Protein AF-A0A8I1X3A2-F1 (afdb_monomer)

Structure (mmCIF, N/CA/C/O backbone):
data_AF-A0A8I1X3A2-F1
#
_entry.id   AF-A0A8I1X3A2-F1
#
loop_
_atom_site.group_PDB
_atom_site.id
_atom_site.type_symbol
_atom_site.label_atom_id
_atom_site.label_alt_id
_atom_site.label_comp_id
_atom_site.label_asym_id
_atom_site.label_entity_id
_atom_site.label_seq_id
_atom_site.pdbx_PDB_ins_code
_atom_site.Cartn_x
_atom_site.Cartn_y
_atom_site.Cartn_z
_atom_site.occupancy
_atom_site.B_iso_or_equiv
_atom_site.auth_seq_id
_atom_site.auth_comp_id
_atom_site.auth_asym_id
_atom_site.auth_atom_id
_atom_site.pdbx_PDB_model_num
ATOM 1 N N . PHE A 1 1 ? -10.294 -11.684 21.293 1.00 94.25 1 PHE A N 1
ATOM 2 C CA . PHE A 1 1 ? -10.781 -12.360 22.509 1.00 94.25 1 PHE A CA 1
ATOM 3 C C . PHE A 1 1 ? -12.122 -12.968 22.161 1.00 94.25 1 PHE A C 1
ATOM 5 O O . PHE A 1 1 ? -12.925 -12.259 21.570 1.00 94.25 1 PHE A O 1
ATOM 12 N N . ILE A 1 2 ? -12.322 -14.257 22.425 1.00 97.88 2 ILE A N 1
ATOM 13 C CA . ILE A 1 2 ? -13.631 -14.894 22.243 1.00 97.88 2 ILE A CA 1
ATOM 14 C C . ILE A 1 2 ? -14.355 -14.760 23.580 1.00 97.88 2 ILE A C 1
ATOM 16 O O . ILE A 1 2 ? -13.794 -15.151 24.604 1.00 97.88 2 ILE A O 1
ATOM 20 N N . ALA A 1 3 ? -15.531 -14.143 23.581 1.00 97.69 3 ALA A N 1
ATOM 21 C CA . ALA A 1 3 ? -16.311 -13.911 24.785 1.00 97.69 3 ALA A CA 1
ATOM 22 C C . ALA A 1 3 ? -16.745 -15.260 25.390 1.00 97.69 3 ALA A C 1
ATOM 24 O O . ALA A 1 3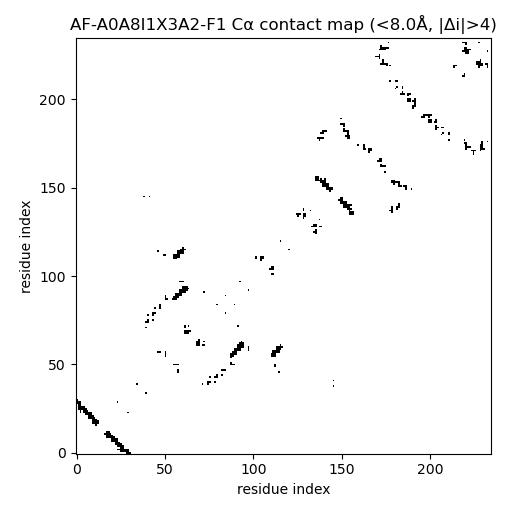 ? -17.374 -16.058 24.698 1.00 97.69 3 ALA A O 1
ATOM 25 N N . PRO A 1 4 ? -16.404 -15.555 26.656 1.00 97.19 4 PRO A N 1
ATOM 26 C CA . PRO A 1 4 ? -16.680 -16.861 27.256 1.00 97.19 4 PRO A CA 1
ATOM 27 C C . PRO A 1 4 ? -18.118 -17.004 27.773 1.00 97.19 4 PRO A C 1
ATOM 29 O O . PRO A 1 4 ? -18.501 -18.092 28.178 1.00 97.19 4 PRO A O 1
ATOM 32 N N . ALA A 1 5 ? -18.871 -15.905 27.841 1.00 98.00 5 ALA A N 1
ATOM 33 C CA . ALA A 1 5 ? -20.250 -15.838 28.307 1.00 98.00 5 ALA A CA 1
ATOM 34 C C . ALA A 1 5 ? -20.858 -14.484 27.907 1.00 98.00 5 ALA A C 1
ATOM 36 O O . ALA A 1 5 ? -20.124 -13.545 27.579 1.00 98.00 5 ALA A O 1
ATOM 37 N N . ASN A 1 6 ? -22.181 -14.365 28.023 1.00 98.38 6 ASN A N 1
ATOM 38 C CA . ASN A 1 6 ? -22.890 -13.100 27.829 1.00 98.38 6 ASN A CA 1
ATOM 39 C C . ASN A 1 6 ? -22.442 -12.055 28.866 1.00 98.38 6 ASN A C 1
ATOM 41 O O . ASN A 1 6 ? -22.314 -12.355 30.057 1.00 98.38 6 ASN A O 1
ATOM 45 N N . GLY A 1 7 ? -22.240 -10.810 28.438 1.00 97.81 7 GLY A N 1
ATOM 46 C CA . GLY A 1 7 ? -21.817 -9.727 29.324 1.00 97.81 7 GLY A CA 1
ATOM 47 C C . GLY A 1 7 ? -21.438 -8.448 28.585 1.00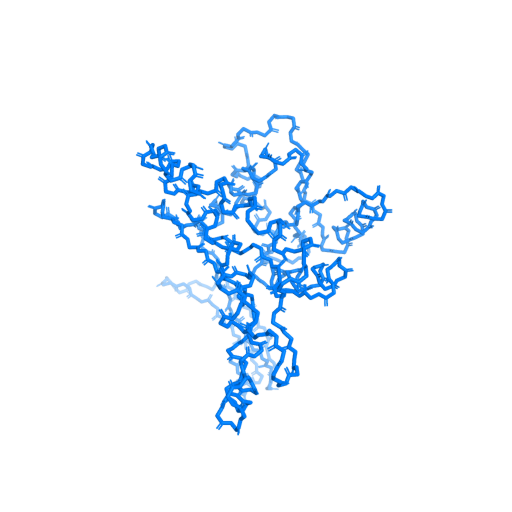 97.81 7 GLY A C 1
ATOM 48 O O . GLY A 1 7 ? -21.989 -8.127 27.531 1.00 97.81 7 GLY A O 1
ATOM 49 N N . SER A 1 8 ? -20.494 -7.690 29.148 1.00 97.62 8 SER A N 1
ATOM 50 C CA . SER A 1 8 ? -19.896 -6.536 28.476 1.00 97.62 8 SER A CA 1
ATOM 51 C C . SER A 1 8 ? -18.377 -6.525 28.602 1.00 97.62 8 SER A C 1
ATOM 53 O O . SER A 1 8 ? -17.799 -6.938 29.610 1.00 97.62 8 SER A O 1
ATOM 55 N N . ILE A 1 9 ? -17.719 -6.043 27.550 1.00 97.88 9 ILE A N 1
ATOM 56 C CA . ILE A 1 9 ? -16.281 -5.790 27.521 1.00 97.88 9 ILE A CA 1
ATOM 57 C C . ILE A 1 9 ? -16.076 -4.279 27.546 1.00 97.88 9 ILE A C 1
ATOM 59 O O . ILE A 1 9 ? -16.637 -3.551 26.726 1.00 97.88 9 ILE A O 1
ATOM 63 N N . ARG A 1 10 ? -15.264 -3.812 28.499 1.00 97.62 10 ARG A N 1
ATOM 64 C CA . ARG A 1 10 ? -14.984 -2.391 28.733 1.00 97.62 10 ARG A CA 1
ATOM 65 C C . ARG A 1 10 ? -13.508 -2.078 28.544 1.00 97.62 10 AR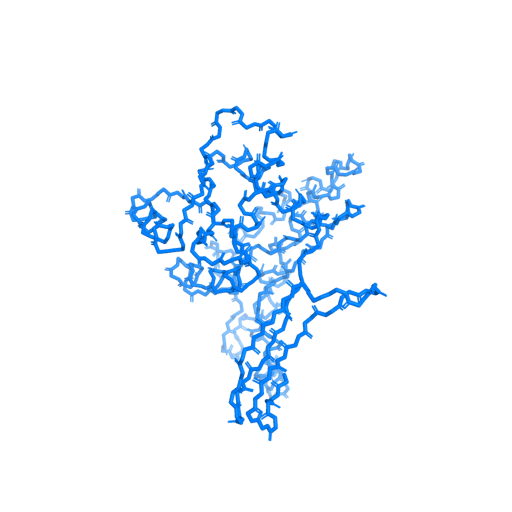G A C 1
ATOM 67 O O . ARG A 1 10 ? -12.645 -2.830 28.991 1.00 97.62 10 ARG A O 1
ATOM 74 N N . MET A 1 11 ? -13.233 -0.933 27.933 1.00 96.81 11 MET A N 1
ATOM 75 C CA . MET A 1 11 ? -11.905 -0.333 27.848 1.00 96.81 11 MET A CA 1
ATOM 76 C C . MET A 1 11 ? -11.839 0.802 28.865 1.00 96.81 11 MET A C 1
ATOM 78 O O . MET A 1 11 ? -12.499 1.826 28.697 1.00 96.81 11 MET A O 1
ATOM 82 N N . VAL A 1 12 ? -11.071 0.595 29.932 1.00 97.88 12 VAL A N 1
ATOM 83 C CA . VAL A 1 12 ? -10.990 1.498 31.086 1.00 97.88 12 VAL A CA 1
ATOM 84 C C . VAL A 1 12 ? -9.606 2.143 31.122 1.00 97.88 12 VAL A C 1
ATOM 86 O O . VAL A 1 12 ? -8.603 1.462 30.902 1.00 97.88 12 VAL A O 1
ATOM 89 N N . ASN A 1 13 ? -9.537 3.454 31.352 1.00 96.69 13 ASN A N 1
ATOM 90 C CA . ASN A 1 13 ? -8.261 4.160 31.481 1.00 96.69 13 ASN A CA 1
ATOM 91 C C . ASN A 1 13 ? -7.637 3.959 32.878 1.00 96.69 13 ASN A C 1
ATOM 93 O O . ASN A 1 13 ? -8.204 3.316 33.761 1.00 96.69 13 ASN A O 1
ATOM 97 N N . SER A 1 14 ? -6.453 4.533 33.104 1.00 97.19 14 SER A N 1
ATOM 98 C CA . SER A 1 14 ? -5.732 4.394 34.375 1.00 97.19 14 SER A CA 1
ATOM 99 C C . SER A 1 14 ? -6.416 5.061 35.574 1.00 97.19 14 SER A C 1
ATOM 101 O O . SER A 1 14 ? -6.035 4.774 36.704 1.00 97.19 14 SER A O 1
ATOM 103 N N . THR A 1 15 ? -7.392 5.952 35.358 1.00 97.12 15 THR A N 1
ATOM 104 C CA . THR A 1 15 ? -8.171 6.589 36.435 1.00 97.12 15 THR A CA 1
ATOM 105 C C . THR A 1 15 ? -9.446 5.812 36.776 1.00 97.12 15 THR A C 1
ATOM 107 O O . THR A 1 15 ? -10.151 6.190 37.708 1.00 97.12 15 THR A O 1
ATOM 110 N N . GLY A 1 16 ? -9.734 4.714 36.067 1.00 96.56 16 GLY A N 1
ATOM 111 C CA . GLY A 1 16 ? -10.931 3.895 36.272 1.00 96.56 16 GLY A CA 1
ATOM 112 C C . GLY A 1 16 ? -12.146 4.331 35.445 1.00 96.56 16 GLY A C 1
ATOM 113 O O . GLY A 1 16 ? -13.214 3.733 35.569 1.00 96.56 16 GLY A O 1
ATOM 114 N N . GLU A 1 17 ? -12.007 5.335 34.581 1.00 97.88 17 GLU A N 1
ATOM 115 C CA . GLU A 1 17 ? -13.071 5.791 33.686 1.00 97.88 17 GLU A CA 1
ATOM 116 C C . GLU A 1 17 ? -13.214 4.846 32.485 1.00 97.88 17 GLU A C 1
ATOM 118 O O . GLU A 1 17 ? -12.234 4.462 31.839 1.00 97.88 17 GLU A O 1
ATOM 123 N N . THR A 1 18 ? -14.454 4.469 32.171 1.00 97.81 18 THR A N 1
ATOM 124 C CA . THR A 1 18 ? -14.764 3.641 30.998 1.00 97.81 18 THR A CA 1
ATOM 125 C C . THR A 1 18 ? -14.799 4.515 29.748 1.00 97.81 18 THR A C 1
ATOM 127 O O . THR A 1 18 ? -15.665 5.372 29.618 1.00 97.81 18 THR A O 1
ATOM 130 N N . LEU A 1 19 ? -13.875 4.272 28.817 1.00 96.88 19 LEU A N 1
ATOM 131 C CA . LEU A 1 19 ? -13.773 4.998 27.549 1.00 96.88 19 LEU A CA 1
ATOM 132 C C . LEU A 1 19 ? -14.658 4.390 26.456 1.00 96.88 19 LEU A C 1
ATOM 134 O O . LEU A 1 19 ? -15.191 5.105 25.614 1.00 96.88 19 LEU A O 1
ATOM 138 N N . MET A 1 20 ? -14.773 3.060 26.437 1.00 97.19 20 MET A N 1
ATOM 139 C CA . MET A 1 20 ? -15.608 2.314 25.492 1.00 97.19 20 MET A CA 1
ATOM 140 C C . MET A 1 20 ? -16.197 1.090 26.191 1.00 97.19 20 MET A C 1
ATOM 142 O O . MET A 1 20 ? -15.523 0.459 27.008 1.00 97.19 20 MET A O 1
ATOM 146 N N . GLU A 1 21 ? -17.423 0.723 25.833 1.00 97.56 21 GLU A N 1
ATOM 147 C CA . GLU A 1 21 ? -18.111 -0.469 26.326 1.00 97.56 21 GLU A CA 1
ATOM 148 C C . GLU A 1 21 ? -18.896 -1.127 25.192 1.00 97.56 21 GLU A C 1
ATOM 150 O O . GLU A 1 21 ? -19.552 -0.444 24.409 1.00 97.56 21 GLU A O 1
ATOM 155 N N . GLN A 1 22 ? -18.837 -2.454 25.117 1.00 97.75 22 GLN A N 1
ATOM 156 C CA . GLN A 1 22 ? -19.557 -3.252 24.132 1.00 97.75 22 GLN A CA 1
ATOM 157 C C . GLN A 1 22 ? -20.233 -4.431 24.831 1.00 97.75 22 GLN A C 1
ATOM 159 O O . GLN A 1 22 ? -19.570 -5.192 25.536 1.00 97.75 22 GLN A O 1
ATOM 164 N N . LYS A 1 23 ? -21.542 -4.602 24.617 1.00 98.25 23 LYS A N 1
ATOM 165 C CA . LYS A 1 23 ? -22.247 -5.834 25.000 1.00 98.25 23 LYS A CA 1
ATOM 166 C C . LYS A 1 23 ? -21.838 -6.964 24.061 1.00 98.25 23 LYS A C 1
ATOM 168 O O . LYS A 1 23 ? -21.704 -6.718 22.860 1.00 98.25 23 LYS A O 1
ATOM 173 N N . VAL A 1 24 ? -21.635 -8.151 24.618 1.00 98.25 24 VAL A N 1
ATOM 174 C CA . VAL A 1 24 ? -21.211 -9.355 23.896 1.00 98.25 24 VAL A CA 1
ATOM 175 C C . VAL A 1 24 ? -21.989 -10.566 24.393 1.00 98.25 24 VAL A C 1
ATOM 177 O O . VAL A 1 24 ? -22.309 -10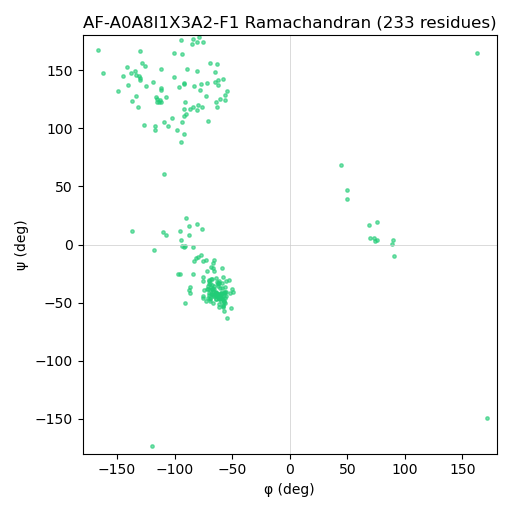.642 25.583 1.00 98.25 24 VAL A O 1
ATOM 180 N N . ASP A 1 25 ? -22.237 -11.506 23.495 1.00 98.56 25 ASP A N 1
ATOM 181 C CA . ASP A 1 25 ? -22.782 -12.826 23.800 1.00 98.56 25 ASP A CA 1
ATOM 182 C C . ASP A 1 25 ? -21.663 -13.885 23.830 1.00 98.56 25 ASP A C 1
ATOM 184 O O . ASP A 1 25 ? -20.537 -13.652 23.380 1.00 98.56 25 ASP A O 1
ATOM 188 N N . GLU A 1 26 ? -21.945 -15.060 24.396 1.00 98.38 26 GLU A N 1
ATOM 189 C CA . GLU A 1 26 ? -21.016 -16.193 24.381 1.00 98.38 26 GLU A CA 1
ATOM 190 C C . GLU A 1 26 ? -20.610 -16.559 22.944 1.00 98.38 26 GLU A C 1
ATOM 192 O O . GLU A 1 26 ? -21.447 -16.767 22.069 1.00 98.38 26 GLU A O 1
ATOM 197 N N . GLY A 1 27 ? -19.303 -16.662 22.704 1.00 98.25 27 GLY A N 1
ATOM 198 C CA . GLY A 1 27 ? -18.735 -16.973 21.393 1.00 98.25 27 GLY A CA 1
ATOM 199 C C . GLY A 1 27 ? -18.421 -15.755 20.520 1.00 98.25 27 GLY A C 1
ATOM 200 O O . GLY A 1 27 ? -17.711 -15.911 19.524 1.00 98.25 27 GLY A O 1
ATOM 201 N N . ASP A 1 28 ? -18.851 -14.545 20.897 1.00 98.50 28 ASP A N 1
ATOM 202 C CA . ASP A 1 28 ? -18.542 -13.330 20.136 1.00 98.50 28 ASP A CA 1
ATOM 203 C C . ASP A 1 28 ? -17.037 -13.053 20.069 1.00 98.50 28 ASP A C 1
ATOM 205 O O . ASP A 1 28 ? -16.292 -13.196 21.044 1.00 98.50 28 ASP A O 1
ATOM 209 N N . ILE A 1 29 ? -16.572 -12.575 18.912 1.00 98.38 29 ILE A N 1
ATOM 210 C CA . ILE A 1 29 ? -15.175 -12.177 18.720 1.00 98.38 29 ILE A CA 1
ATOM 211 C C . ILE A 1 29 ? -15.032 -10.680 18.984 1.00 98.38 29 ILE A C 1
ATOM 213 O O . ILE A 1 29 ? -15.338 -9.839 18.139 1.00 98.38 29 ILE A O 1
ATOM 217 N N . PHE A 1 30 ? -14.453 -10.342 20.131 1.00 97.81 30 PHE A N 1
ATOM 218 C CA . PHE A 1 30 ? -14.077 -8.974 20.460 1.00 97.81 30 PHE A CA 1
ATOM 219 C C . PHE A 1 30 ? -12.636 -8.659 20.041 1.00 97.81 30 PHE A C 1
ATOM 221 O O . PHE A 1 30 ? -11.705 -9.452 20.261 1.00 97.81 30 PHE A O 1
ATOM 228 N N . ARG A 1 31 ? -12.432 -7.458 19.490 1.00 97.75 31 ARG A N 1
ATOM 229 C CA . ARG A 1 31 ? -11.121 -6.916 19.109 1.00 97.75 31 ARG A CA 1
ATOM 230 C C . ARG A 1 31 ? -11.029 -5.422 19.407 1.00 97.75 31 ARG A C 1
ATOM 232 O O . ARG A 1 31 ? -12.026 -4.713 19.341 1.00 97.75 31 ARG A O 1
ATOM 239 N N . ALA A 1 32 ? -9.810 -4.950 19.646 1.00 96.88 32 ALA A N 1
ATOM 240 C CA . ALA A 1 32 ? -9.485 -3.534 19.770 1.00 96.88 32 ALA A CA 1
ATOM 241 C C . ALA A 1 32 ? -8.281 -3.203 18.879 1.00 96.88 32 ALA A C 1
ATOM 243 O O . ALA A 1 32 ? -7.355 -4.007 18.759 1.00 96.88 32 ALA A O 1
ATOM 244 N N . CYS A 1 33 ? -8.295 -2.019 18.269 1.00 97.25 33 CYS A N 1
ATOM 245 C CA . CYS A 1 33 ? -7.237 -1.533 17.384 1.00 97.25 33 CYS A CA 1
ATOM 246 C C . CYS A 1 33 ? -6.730 -0.171 17.868 1.00 97.25 33 CYS A C 1
ATOM 248 O O . CYS A 1 33 ? -7.470 0.588 18.489 1.00 97.25 33 CYS A O 1
ATOM 250 N N . GLN A 1 34 ? -5.479 0.156 17.546 1.00 97.44 34 GLN A N 1
ATOM 251 C CA . GLN A 1 34 ? -4.886 1.462 17.832 1.00 97.44 34 GLN A CA 1
ATOM 252 C C . GLN A 1 34 ? -4.220 2.033 16.578 1.00 97.44 34 GLN A C 1
ATOM 254 O O . GLN A 1 34 ? -3.574 1.303 15.829 1.00 97.44 34 GLN A O 1
ATOM 259 N N . ALA A 1 35 ? -4.342 3.345 16.385 1.00 97.56 35 ALA A N 1
ATOM 260 C CA . ALA A 1 35 ? -3.622 4.098 15.366 1.00 97.56 35 ALA A CA 1
ATOM 261 C C . ALA A 1 35 ? -3.006 5.336 16.028 1.00 97.56 35 ALA A C 1
ATOM 263 O O . ALA A 1 35 ? -3.711 6.154 16.619 1.00 97.56 35 ALA A O 1
ATOM 264 N N . LYS A 1 36 ? -1.674 5.435 15.996 1.00 97.81 36 LYS A N 1
ATOM 265 C CA . LYS A 1 36 ? -0.935 6.516 16.660 1.00 97.81 36 LYS A CA 1
ATOM 266 C C . LYS A 1 36 ? -0.956 7.778 15.801 1.00 97.81 36 LYS A C 1
ATOM 268 O O . LYS A 1 36 ? -0.939 7.701 14.578 1.00 97.81 36 LYS A O 1
ATOM 273 N N . ASP A 1 37 ? -0.924 8.934 16.455 1.00 97.75 37 ASP A N 1
ATOM 274 C CA . ASP A 1 37 ? -1.037 10.234 15.789 1.00 97.75 37 ASP A CA 1
ATOM 275 C C . ASP A 1 37 ? 0.125 10.531 14.826 1.00 97.75 37 ASP A C 1
ATOM 277 O O . ASP A 1 37 ? -0.102 10.951 13.695 1.00 97.75 37 ASP A O 1
ATOM 281 N N . VAL A 1 38 ? 1.361 10.228 15.244 1.00 97.00 38 VAL A N 1
ATOM 282 C CA . VAL A 1 38 ? 2.572 10.456 14.435 1.00 97.00 38 VAL A CA 1
ATOM 283 C C . VAL A 1 38 ? 2.509 9.725 13.079 1.00 97.00 38 VAL A C 1
ATOM 285 O O . VAL A 1 38 ? 2.659 10.399 12.062 1.00 97.00 38 VAL A O 1
ATOM 288 N N . PRO A 1 39 ? 2.220 8.405 13.012 1.00 96.75 39 PRO A N 1
ATOM 289 C CA . PRO A 1 39 ? 1.990 7.719 11.738 1.00 96.75 39 PRO A CA 1
ATOM 290 C C . PRO A 1 39 ? 0.877 8.318 10.874 1.00 96.75 39 PRO A C 1
ATOM 292 O O . PRO A 1 39 ? 1.012 8.342 9.658 1.00 96.75 39 PRO A O 1
ATOM 295 N N . ILE A 1 40 ? -0.215 8.810 11.470 1.00 98.19 40 ILE A N 1
ATOM 296 C CA . ILE A 1 40 ? -1.332 9.391 10.706 1.00 98.19 40 ILE A CA 1
ATOM 297 C C . ILE A 1 40 ? -0.899 10.696 10.034 1.00 98.19 40 ILE A C 1
ATOM 299 O O . ILE A 1 40 ? -1.199 10.919 8.864 1.00 98.19 40 ILE A O 1
ATOM 303 N N . LYS A 1 41 ? -0.160 11.549 10.749 1.00 97.69 41 LYS A N 1
ATOM 304 C CA . LYS A 1 41 ? 0.368 12.793 10.183 1.00 97.69 41 LYS A CA 1
ATOM 305 C C . LYS A 1 41 ? 1.373 12.531 9.057 1.00 97.69 41 LYS A C 1
ATOM 307 O O . LYS A 1 41 ? 1.329 13.214 8.037 1.00 97.69 41 LYS A O 1
ATOM 312 N N . ASP A 1 42 ? 2.241 11.535 9.220 1.00 96.50 42 ASP A N 1
ATOM 313 C CA . ASP A 1 42 ? 3.193 11.136 8.176 1.00 96.50 42 ASP A CA 1
ATOM 314 C C . ASP A 1 42 ? 2.492 10.521 6.950 1.00 96.50 42 ASP A C 1
ATOM 316 O O . ASP A 1 42 ? 2.823 10.850 5.815 1.00 96.50 42 ASP A O 1
ATOM 320 N N . TRP A 1 43 ? 1.441 9.726 7.163 1.00 97.94 43 TRP A N 1
ATOM 321 C CA . TRP A 1 43 ? 0.589 9.190 6.097 1.00 97.94 43 TRP A CA 1
ATOM 322 C C . TRP A 1 43 ? -0.087 10.294 5.266 1.00 97.94 43 TRP A C 1
ATOM 324 O O . TRP A 1 43 ? -0.084 10.227 4.037 1.00 97.94 43 TRP A O 1
ATOM 334 N N . ILE A 1 44 ? -0.589 11.355 5.911 1.00 98.31 44 ILE A N 1
ATOM 335 C CA . ILE A 1 44 ? -1.155 12.528 5.218 1.00 98.31 44 ILE A CA 1
ATOM 336 C C . ILE A 1 44 ? -0.067 13.273 4.436 1.00 98.31 44 ILE A C 1
ATOM 338 O O . ILE A 1 44 ? -0.271 13.610 3.270 1.00 98.31 44 ILE A O 1
ATOM 342 N N . LYS A 1 45 ? 1.108 13.486 5.043 1.00 97.06 45 LYS A N 1
ATOM 343 C CA . LYS A 1 45 ? 2.263 14.100 4.371 1.00 97.06 45 LYS A CA 1
ATOM 344 C C . LYS A 1 45 ? 2.643 13.332 3.104 1.00 97.06 45 LYS A C 1
ATOM 346 O O . LYS A 1 45 ? 2.875 13.941 2.061 1.00 97.06 45 LYS A O 1
ATOM 351 N N . LEU A 1 46 ? 2.704 12.003 3.186 1.00 96.25 46 LEU A N 1
ATOM 352 C CA . LEU A 1 46 ? 3.027 11.147 2.049 1.00 96.25 46 LEU A CA 1
ATOM 353 C C . LEU A 1 46 ? 1.992 11.292 0.929 1.00 96.25 46 LEU A C 1
ATOM 355 O O . LEU A 1 46 ? 2.379 11.435 -0.227 1.00 96.25 46 LEU A O 1
ATOM 359 N N . ALA A 1 47 ? 0.700 11.315 1.261 1.00 97.81 47 ALA A N 1
ATOM 360 C CA . ALA A 1 47 ? -0.366 11.513 0.282 1.00 97.81 47 ALA A CA 1
ATOM 361 C C . ALA A 1 47 ? -0.221 12.840 -0.480 1.00 97.81 47 ALA A C 1
ATOM 363 O O . ALA A 1 47 ? -0.271 12.844 -1.710 1.00 97.81 47 ALA A O 1
ATOM 364 N N . VAL A 1 48 ? 0.032 13.944 0.234 1.00 98.00 48 VAL A N 1
ATOM 365 C CA . VAL A 1 48 ? 0.248 15.268 -0.376 1.00 98.00 48 VAL A CA 1
ATOM 366 C C . VAL A 1 48 ? 1.474 15.258 -1.287 1.00 98.00 48 VAL A C 1
ATOM 368 O O . VAL A 1 48 ? 1.394 15.714 -2.424 1.00 98.00 48 VAL A O 1
ATOM 371 N N . ASN A 1 49 ? 2.591 14.687 -0.828 1.00 95.31 49 ASN A N 1
ATOM 372 C CA . ASN A 1 49 ? 3.807 14.597 -1.634 1.00 95.31 49 ASN A CA 1
ATOM 373 C C . ASN A 1 49 ? 3.576 13.795 -2.922 1.00 95.31 49 ASN A C 1
ATOM 375 O O . ASN A 1 49 ? 3.974 14.234 -3.993 1.00 95.31 49 ASN A O 1
ATOM 379 N N . ARG A 1 50 ? 2.887 12.648 -2.847 1.00 95.44 50 ARG A N 1
ATOM 380 C CA . ARG A 1 50 ? 2.594 11.826 -4.032 1.00 95.44 50 ARG A CA 1
ATOM 381 C C . ARG A 1 50 ? 1.650 12.520 -5.009 1.00 95.44 50 ARG A C 1
ATOM 383 O O . ARG A 1 50 ? 1.880 12.433 -6.214 1.00 95.44 50 ARG A O 1
ATOM 390 N N . ALA A 1 51 ? 0.633 13.222 -4.513 1.00 97.38 51 ALA A N 1
ATOM 391 C CA . ALA A 1 51 ? -0.248 14.034 -5.351 1.00 97.38 51 ALA A CA 1
ATOM 392 C C . ALA A 1 51 ? 0.534 15.152 -6.056 1.00 97.38 51 ALA A C 1
ATOM 394 O O . ALA A 1 51 ? 0.384 15.349 -7.256 1.00 97.38 51 ALA A O 1
ATOM 395 N N . LYS A 1 52 ? 1.439 15.828 -5.338 1.00 96.69 52 LYS A N 1
ATOM 396 C CA . LYS A 1 52 ? 2.284 16.893 -5.893 1.00 96.69 52 LYS A CA 1
ATOM 397 C C . LYS A 1 52 ? 3.285 16.386 -6.932 1.00 96.69 52 LYS A C 1
ATOM 399 O O . LYS A 1 52 ? 3.441 17.018 -7.969 1.00 96.69 52 LYS A O 1
ATOM 404 N N . ASP A 1 53 ? 3.931 15.252 -6.668 1.00 92.44 53 ASP A N 1
ATOM 405 C CA . ASP A 1 53 ? 4.926 14.662 -7.571 1.00 92.44 53 ASP A CA 1
ATOM 406 C C . ASP A 1 53 ? 4.301 14.150 -8.879 1.00 92.44 53 ASP A C 1
ATOM 408 O O . ASP A 1 53 ? 4.943 14.197 -9.924 1.00 92.44 53 ASP A O 1
ATOM 412 N N . SER A 1 54 ? 3.072 13.626 -8.820 1.00 93.75 54 SER A N 1
ATOM 413 C CA . SER A 1 54 ? 2.399 13.013 -9.976 1.00 93.75 54 SER A CA 1
ATOM 414 C C . SER A 1 54 ? 1.432 13.945 -10.708 1.00 93.75 54 SER A C 1
ATOM 416 O O . SER A 1 54 ? 1.159 13.725 -11.883 1.00 93.75 54 SER A O 1
ATOM 418 N N . GLY A 1 55 ? 0.893 14.960 -10.029 1.00 96.25 55 GLY A N 1
ATOM 419 C CA . GLY A 1 55 ? -0.209 15.782 -10.534 1.00 96.25 55 GLY A CA 1
ATOM 420 C C . GLY A 1 55 ? -1.574 15.079 -10.528 1.00 96.25 55 GLY A C 1
ATOM 421 O O . GLY A 1 55 ? -2.547 15.642 -11.023 1.00 96.25 55 GLY A O 1
ATOM 422 N N . GLU A 1 56 ? -1.666 13.867 -9.978 1.00 98.06 56 GLU A N 1
ATOM 423 C CA . GLU A 1 56 ? -2.890 13.064 -9.967 1.00 98.06 56 GLU A CA 1
ATOM 424 C C . GLU A 1 56 ? -3.762 13.359 -8.737 1.00 98.06 56 GLU A C 1
ATOM 426 O O . GLU A 1 56 ? -3.237 13.687 -7.665 1.00 98.06 56 GLU A O 1
ATOM 431 N N . PRO A 1 57 ? -5.097 13.196 -8.832 1.00 98.38 57 PRO A N 1
ATOM 432 C CA . PRO A 1 57 ? -5.972 13.353 -7.682 1.00 98.38 57 PRO A CA 1
ATOM 433 C C . PRO A 1 57 ? -5.687 12.282 -6.625 1.00 98.38 57 PRO A C 1
ATOM 435 O O . PRO A 1 57 ? -5.518 11.099 -6.944 1.00 98.38 57 PRO A O 1
ATOM 438 N N . ALA A 1 58 ? -5.705 12.687 -5.356 1.00 98.69 58 ALA A N 1
ATOM 439 C CA . ALA A 1 58 ? -5.552 11.798 -4.211 1.00 98.69 58 ALA A CA 1
ATOM 440 C C . ALA A 1 58 ? -6.845 11.718 -3.400 1.00 98.69 58 ALA A C 1
ATOM 442 O O . ALA A 1 58 ? -7.386 12.718 -2.931 1.00 98.69 58 ALA A O 1
ATOM 443 N N . VAL A 1 59 ? -7.339 10.500 -3.208 1.00 98.81 59 VAL A N 1
ATOM 444 C CA . VAL A 1 59 ? -8.597 10.244 -2.507 1.00 98.81 59 VAL A CA 1
ATOM 445 C C . VAL A 1 59 ? -8.295 9.502 -1.217 1.00 98.81 59 VAL A C 1
ATOM 447 O O . VAL A 1 59 ? -7.727 8.415 -1.260 1.00 98.81 59 VAL A O 1
ATOM 450 N N . PHE A 1 60 ? -8.697 10.058 -0.079 1.00 98.81 60 PHE A N 1
ATOM 451 C CA . PHE A 1 60 ? -8.738 9.375 1.211 1.00 98.81 60 PHE A CA 1
ATOM 452 C C . PHE A 1 60 ? -9.990 8.497 1.293 1.00 98.81 60 PHE A C 1
ATOM 454 O O . PHE A 1 60 ? -11.100 9.013 1.188 1.00 98.81 60 PHE A O 1
ATOM 461 N N . TRP A 1 61 ? -9.813 7.185 1.475 1.00 98.75 61 TRP A N 1
ATOM 462 C CA . TRP A 1 61 ? -10.912 6.207 1.507 1.00 98.75 61 TRP A CA 1
ATOM 463 C C . TRP A 1 61 ? -11.334 5.984 2.957 1.00 98.75 61 TRP A C 1
ATOM 465 O O . TRP A 1 61 ? -10.778 5.122 3.645 1.00 98.75 61 TRP A O 1
ATOM 475 N N . LEU A 1 62 ? -12.264 6.806 3.435 1.00 98.75 62 LEU A N 1
ATOM 476 C CA . LEU A 1 62 ? -12.686 6.861 4.833 1.00 98.75 62 LEU A CA 1
ATOM 477 C C . LEU A 1 62 ? -14.210 6.962 4.898 1.00 98.75 62 LEU A C 1
ATOM 479 O O . LEU A 1 62 ? -14.795 7.881 4.332 1.00 98.75 62 LEU A O 1
ATOM 483 N N . ASP A 1 63 ? -14.845 6.022 5.592 1.00 98.31 63 ASP A N 1
ATOM 484 C CA . ASP A 1 63 ? -16.298 6.011 5.783 1.00 98.31 63 ASP A CA 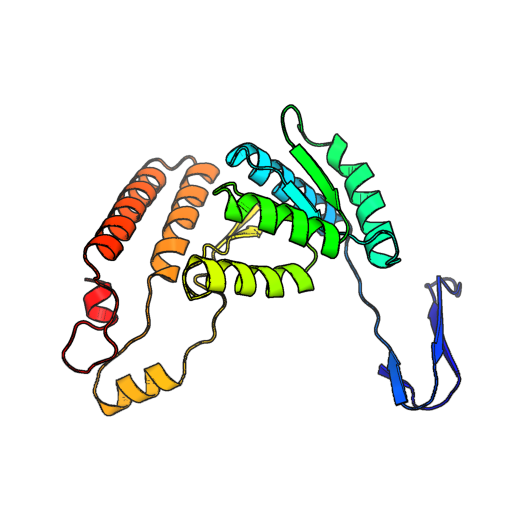1
ATOM 485 C C . ASP A 1 63 ? -16.666 6.748 7.075 1.00 98.31 63 ASP A C 1
ATOM 487 O O . ASP A 1 63 ? -16.412 6.250 8.170 1.00 98.31 63 ASP A O 1
ATOM 491 N N . GLU A 1 64 ? -17.297 7.917 6.972 1.00 97.75 64 GLU A N 1
ATOM 492 C CA . GLU A 1 64 ? -17.710 8.708 8.141 1.00 97.75 64 GLU A CA 1
ATOM 493 C C . GLU A 1 64 ? -18.668 7.965 9.090 1.00 97.75 64 GLU A C 1
ATOM 495 O O . GLU A 1 64 ? -18.732 8.291 10.276 1.00 97.75 64 GLU A O 1
ATOM 500 N N . ASN A 1 65 ? -19.354 6.920 8.613 1.00 98.00 65 ASN A N 1
ATOM 501 C CA . ASN A 1 65 ? -20.237 6.087 9.432 1.00 98.00 65 ASN A CA 1
ATOM 502 C C . ASN A 1 65 ? -19.473 5.045 10.262 1.00 98.00 65 ASN A C 1
ATOM 504 O O . ASN A 1 65 ? -20.038 4.421 11.164 1.00 98.00 65 ASN A O 1
ATOM 508 N N . ARG A 1 66 ? -18.172 4.851 10.009 1.00 98.25 66 ARG A N 1
ATOM 509 C CA . ARG A 1 66 ? -17.295 4.035 10.852 1.00 98.25 66 ARG A CA 1
ATOM 510 C C . ARG A 1 66 ? -16.630 4.929 11.887 1.00 98.25 66 ARG A C 1
ATOM 512 O O . ARG A 1 66 ? -15.784 5.748 11.553 1.00 98.25 66 ARG A O 1
ATOM 519 N N . ALA A 1 67 ? -16.920 4.692 13.169 1.00 98.06 67 ALA A N 1
ATOM 520 C CA . ALA A 1 67 ? -16.371 5.487 14.276 1.00 98.06 67 ALA A CA 1
ATOM 521 C C . ALA A 1 67 ? -14.838 5.652 14.222 1.00 98.06 67 ALA A C 1
ATOM 523 O O . ALA A 1 67 ? -14.320 6.727 14.504 1.00 98.06 67 ALA A O 1
ATOM 524 N N . HIS A 1 68 ? -14.107 4.607 13.814 1.00 98.44 68 HIS A N 1
ATOM 525 C CA . HIS A 1 68 ? -12.661 4.704 13.598 1.00 98.44 68 HIS A CA 1
ATOM 526 C C . HIS A 1 68 ? -12.303 5.719 12.505 1.00 98.44 68 HIS A C 1
ATOM 528 O O . HIS A 1 68 ? -11.500 6.616 12.743 1.00 98.44 68 HIS A O 1
ATOM 534 N N . ASP A 1 69 ? -12.898 5.578 11.323 1.00 98.69 69 ASP A N 1
ATOM 535 C CA . ASP A 1 69 ? -12.605 6.407 10.159 1.00 98.69 69 ASP A CA 1
ATOM 536 C C . ASP A 1 69 ? -13.038 7.860 10.412 1.00 98.69 69 ASP A C 1
ATOM 538 O O . ASP A 1 69 ? -12.296 8.767 10.056 1.00 98.69 69 ASP A O 1
ATOM 542 N N . ALA A 1 70 ? -14.143 8.104 11.124 1.00 98.62 70 ALA A N 1
ATOM 543 C CA . ALA A 1 70 ? -14.556 9.443 11.553 1.00 98.62 70 ALA A CA 1
ATOM 544 C C . ALA A 1 70 ? -13.476 10.161 12.392 1.00 98.62 70 ALA A C 1
ATOM 546 O O . ALA A 1 70 ? -13.192 11.342 12.173 1.00 98.62 70 ALA A O 1
ATOM 547 N N . GLU A 1 71 ? -12.810 9.457 13.316 1.00 98.56 71 GLU A N 1
ATOM 548 C CA . GLU A 1 71 ? -11.678 10.018 14.071 1.00 98.56 71 GLU A CA 1
ATOM 5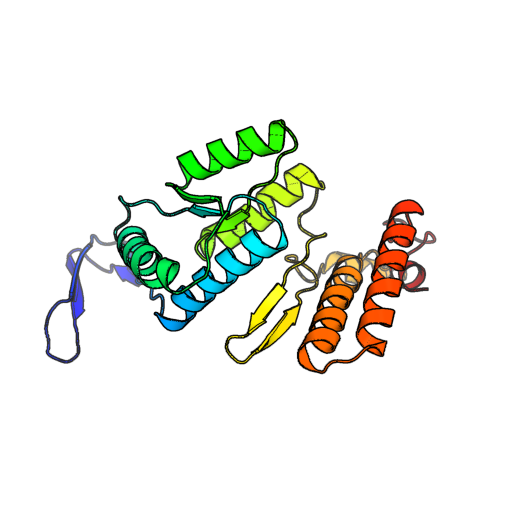49 C C . GLU A 1 71 ? -10.439 10.250 13.192 1.00 98.56 71 GLU A C 1
ATOM 551 O O . GLU A 1 71 ? -9.695 11.214 13.404 1.00 98.56 71 GLU A O 1
ATOM 556 N N . ILE A 1 72 ? -10.216 9.409 12.176 1.00 98.69 72 ILE A N 1
ATOM 557 C CA . ILE A 1 72 ? -9.156 9.628 11.183 1.00 98.69 72 ILE A CA 1
ATOM 558 C C . ILE A 1 72 ? -9.474 10.850 10.312 1.00 98.69 72 ILE A C 1
ATOM 560 O O . ILE A 1 72 ? -8.591 11.683 10.125 1.00 98.69 72 ILE A O 1
ATOM 564 N N . ILE A 1 73 ? -10.718 11.030 9.857 1.00 98.75 73 ILE A N 1
ATOM 565 C CA . ILE A 1 73 ? -11.172 12.196 9.079 1.00 98.75 73 ILE A CA 1
ATOM 566 C C . ILE A 1 73 ? -10.902 13.490 9.851 1.00 98.75 73 ILE A C 1
ATOM 568 O O . ILE A 1 73 ? -10.355 14.437 9.289 1.00 98.75 73 ILE A O 1
ATOM 572 N N . LYS A 1 74 ? -11.188 13.529 11.161 1.00 98.75 74 LYS A N 1
ATOM 573 C CA . LYS A 1 74 ? -10.845 14.685 12.012 1.00 98.75 74 LYS A CA 1
ATOM 574 C C . LYS A 1 74 ? -9.349 15.008 11.966 1.00 98.75 74 LYS A C 1
ATOM 576 O O . LYS A 1 74 ? -8.979 16.178 11.905 1.00 98.75 74 LYS A O 1
ATOM 581 N N . LYS A 1 75 ? -8.480 13.992 11.978 1.00 98.69 75 LYS A N 1
ATOM 582 C CA . LYS A 1 75 ? -7.021 14.172 11.873 1.00 98.69 75 LYS A CA 1
ATOM 583 C C . LYS A 1 75 ? -6.587 14.598 10.473 1.00 98.69 75 LYS A C 1
ATOM 585 O O . LYS A 1 75 ? -5.714 15.454 10.376 1.00 98.69 75 LYS A O 1
ATOM 590 N N . VAL A 1 76 ? -7.209 14.065 9.418 1.00 98.56 76 VAL A N 1
ATOM 591 C CA . VAL A 1 76 ? -6.990 14.518 8.034 1.00 98.56 76 VAL A CA 1
ATOM 592 C C . VAL A 1 76 ? -7.323 16.002 7.922 1.00 98.56 76 VAL A C 1
ATOM 594 O O . VAL A 1 76 ? -6.449 16.786 7.576 1.00 98.56 76 VAL A O 1
ATOM 597 N N . ASN A 1 77 ? -8.519 16.416 8.338 1.00 98.38 77 ASN A N 1
ATOM 598 C CA . ASN A 1 77 ? -8.944 17.818 8.295 1.00 98.38 77 ASN A CA 1
ATOM 599 C C . ASN A 1 77 ? -8.069 18.738 9.158 1.00 98.38 77 ASN A C 1
ATOM 601 O O . ASN A 1 77 ? -7.853 19.893 8.803 1.00 98.38 77 ASN A O 1
ATOM 605 N N . LYS A 1 78 ? -7.545 18.235 10.282 1.00 98.38 78 LYS A N 1
ATOM 606 C CA . LYS A 1 78 ? -6.630 18.987 11.147 1.00 98.38 78 LYS A CA 1
ATOM 607 C C . LYS A 1 78 ? -5.252 19.186 10.511 1.00 98.38 78 LYS A C 1
ATOM 609 O O . LYS A 1 78 ? -4.703 20.276 10.617 1.00 98.38 78 LYS A O 1
ATOM 614 N N . TYR A 1 79 ? -4.670 18.136 9.930 1.00 98.50 79 TYR A N 1
ATOM 615 C CA . TYR A 1 79 ? -3.268 18.139 9.496 1.00 98.50 79 TYR A CA 1
ATOM 616 C C . TYR A 1 79 ? -3.075 18.496 8.026 1.00 98.50 79 TYR A C 1
ATOM 618 O O . TYR A 1 79 ? -2.016 19.008 7.682 1.00 98.50 79 TYR A O 1
ATOM 626 N N . LEU A 1 80 ? -4.067 18.270 7.162 1.00 97.94 80 LEU A N 1
ATOM 627 C CA . LEU A 1 80 ? -3.979 18.612 5.741 1.00 97.94 80 LEU A CA 1
ATOM 628 C C . LEU A 1 80 ? -3.638 20.101 5.497 1.00 97.94 80 LEU A C 1
ATOM 630 O O . LEU A 1 80 ? -2.774 20.352 4.658 1.00 97.94 80 LEU A O 1
ATOM 634 N N . PRO A 1 81 ? -4.192 21.079 6.252 1.00 97.81 81 PRO A N 1
ATOM 635 C CA . PRO A 1 81 ? -3.828 22.495 6.114 1.00 97.81 81 PRO A CA 1
ATOM 636 C C . PRO A 1 81 ? -2.383 22.843 6.500 1.00 97.81 81 PRO A C 1
ATOM 638 O O . PRO A 1 81 ? -1.932 23.946 6.207 1.00 97.81 81 PRO A O 1
ATOM 641 N N . GLU A 1 82 ? -1.652 21.949 7.174 1.00 97.81 82 GLU A N 1
ATOM 642 C CA . GLU A 1 82 ? -0.232 22.169 7.484 1.00 97.81 82 GLU A CA 1
ATOM 643 C C . GLU A 1 82 ? 0.686 21.931 6.272 1.00 97.81 82 GLU A C 1
ATOM 645 O O . GLU A 1 82 ? 1.881 22.226 6.337 1.00 97.81 82 GLU A O 1
ATOM 650 N N . PHE A 1 83 ? 0.152 21.389 5.174 1.00 97.12 83 PHE A N 1
ATOM 651 C CA . PHE A 1 83 ? 0.892 21.106 3.949 1.00 97.12 83 PHE A CA 1
ATOM 652 C C . PHE A 1 83 ? 0.440 22.015 2.802 1.00 97.12 83 PHE A C 1
ATOM 654 O O . PHE A 1 83 ? -0.714 22.436 2.726 1.00 97.12 83 PHE A O 1
ATOM 661 N N . ASP A 1 84 ? 1.355 22.289 1.874 1.00 95.00 84 ASP A N 1
ATOM 662 C CA . ASP A 1 84 ? 1.039 23.007 0.641 1.00 95.00 84 ASP A CA 1
ATOM 663 C C . ASP A 1 84 ? 0.208 22.116 -0.293 1.00 95.00 84 ASP A C 1
ATOM 665 O O . ASP A 1 84 ? 0.719 21.166 -0.888 1.00 95.00 84 ASP A O 1
ATOM 669 N N . THR A 1 85 ? -1.083 22.431 -0.387 1.00 96.56 85 THR A N 1
ATOM 670 C CA . THR A 1 85 ? -2.076 21.721 -1.206 1.00 96.56 85 THR A CA 1
ATOM 671 C C . THR A 1 85 ? -2.551 22.545 -2.403 1.00 96.56 85 THR A C 1
ATOM 673 O O . THR A 1 85 ? -3.520 22.176 -3.069 1.00 96.56 85 THR A O 1
ATOM 676 N N . ALA A 1 86 ? -1.882 23.664 -2.702 1.00 96.25 86 ALA A N 1
ATOM 677 C CA . ALA A 1 86 ? -2.266 24.534 -3.804 1.00 96.25 86 ALA A CA 1
ATOM 678 C C . ALA A 1 86 ? -2.214 23.781 -5.144 1.00 96.25 86 ALA A C 1
ATOM 680 O O . ALA A 1 86 ? -1.194 23.202 -5.513 1.00 96.25 86 ALA A O 1
ATOM 681 N N . GLY A 1 87 ? -3.332 23.795 -5.875 1.00 95.50 87 GLY A N 1
ATOM 682 C CA . GLY A 1 87 ? -3.454 23.118 -7.169 1.00 95.50 87 GLY A CA 1
ATOM 683 C C . GLY A 1 87 ? -3.607 21.595 -7.098 1.00 95.50 87 GLY A C 1
ATOM 684 O O . GLY A 1 87 ? -3.655 20.965 -8.151 1.00 95.50 87 GLY A O 1
ATOM 685 N N . LEU A 1 88 ? -3.706 21.000 -5.903 1.00 97.75 88 LEU A N 1
ATOM 686 C CA . LEU A 1 88 ? -3.933 19.563 -5.739 1.00 97.75 88 LEU A CA 1
ATOM 687 C C . LEU A 1 88 ? -5.433 19.251 -5.633 1.00 97.75 88 LEU A C 1
ATOM 689 O O . LEU A 1 88 ? -6.168 19.929 -4.916 1.00 97.75 88 LEU A O 1
ATOM 693 N N . ASP A 1 89 ? -5.877 18.181 -6.295 1.00 98.06 89 ASP A N 1
ATOM 694 C CA . ASP A 1 89 ? -7.215 17.612 -6.101 1.00 98.06 89 ASP A CA 1
ATOM 695 C C . ASP A 1 89 ? -7.149 16.528 -5.015 1.00 98.06 89 ASP A C 1
ATOM 697 O O . ASP A 1 89 ? -6.773 15.383 -5.274 1.00 98.06 89 ASP A O 1
ATOM 701 N N . ILE A 1 90 ? -7.460 16.913 -3.775 1.00 98.44 90 ILE A N 1
ATOM 702 C CA . ILE A 1 90 ? -7.480 16.010 -2.620 1.00 98.44 90 ILE A CA 1
ATOM 703 C C . ILE A 1 90 ? -8.906 15.895 -2.094 1.00 98.44 90 ILE A C 1
ATOM 705 O O . ILE A 1 90 ? -9.540 16.895 -1.757 1.00 98.44 90 ILE A O 1
ATOM 709 N N . ARG A 1 91 ? -9.406 14.662 -1.988 1.00 98.12 91 ARG A N 1
ATOM 710 C CA . ARG A 1 91 ? -10.788 14.371 -1.577 1.00 98.12 91 ARG A CA 1
ATOM 711 C C . ARG A 1 91 ? -10.833 13.364 -0.442 1.00 98.12 91 ARG A C 1
ATOM 713 O O . ARG A 1 91 ? -9.931 12.545 -0.300 1.00 98.12 91 ARG A O 1
ATOM 720 N N . ILE A 1 92 ? -11.922 13.380 0.317 1.00 98.69 92 ILE A N 1
ATOM 721 C CA . ILE A 1 92 ? -12.292 12.306 1.243 1.00 98.69 92 ILE A CA 1
ATOM 722 C C . ILE A 1 92 ? -13.592 11.702 0.714 1.00 98.69 92 ILE A C 1
ATOM 724 O O . ILE A 1 92 ? -14.560 12.432 0.517 1.00 98.69 92 ILE A O 1
ATOM 728 N N . LEU A 1 93 ? -13.596 10.399 0.445 1.00 98.75 93 LEU A N 1
ATOM 729 C CA . LEU A 1 93 ? -14.760 9.647 -0.027 1.00 98.75 93 LEU A CA 1
ATOM 730 C C . LEU A 1 93 ? -14.870 8.344 0.766 1.00 98.75 93 LEU A C 1
ATOM 732 O O . LEU A 1 93 ? -13.852 7.760 1.145 1.00 98.75 93 LEU A O 1
ATOM 736 N N . ASP A 1 94 ? -16.091 7.848 0.970 1.00 98.62 94 ASP A N 1
ATOM 737 C CA . ASP A 1 94 ? -16.268 6.497 1.496 1.00 98.62 94 ASP A CA 1
ATOM 738 C C . ASP A 1 94 ? -15.688 5.461 0.507 1.00 98.62 94 ASP A C 1
ATOM 740 O O . ASP A 1 94 ? -15.596 5.734 -0.696 1.00 98.62 94 ASP A O 1
ATOM 744 N N . PRO A 1 95 ? -15.296 4.258 0.966 1.00 98.69 95 PRO A N 1
ATOM 745 C CA . PRO A 1 95 ? -14.646 3.271 0.106 1.00 98.69 95 PRO A CA 1
ATOM 746 C C . PRO A 1 95 ? -15.433 2.890 -1.159 1.00 98.69 95 PRO A C 1
ATOM 748 O O . PRO A 1 95 ? -14.823 2.577 -2.182 1.00 98.69 95 PRO A O 1
ATOM 751 N N . VAL A 1 96 ? -16.770 2.915 -1.126 1.00 98.50 96 VAL A N 1
ATOM 752 C CA . VAL A 1 96 ? -17.603 2.568 -2.287 1.00 98.50 96 VAL A CA 1
ATOM 753 C C . VAL A 1 96 ? -17.589 3.703 -3.306 1.00 98.50 96 VAL A C 1
ATOM 755 O O . VAL A 1 96 ? -17.404 3.448 -4.499 1.00 98.50 96 VAL A O 1
ATOM 758 N N . ALA A 1 97 ? -17.760 4.950 -2.864 1.00 98.69 97 ALA A N 1
ATOM 759 C CA . ALA A 1 97 ? -17.669 6.117 -3.740 1.00 98.69 97 ALA A CA 1
ATOM 760 C C . ALA A 1 97 ? -16.256 6.290 -4.315 1.00 98.69 97 ALA A C 1
ATOM 762 O O . ALA A 1 97 ? -16.106 6.549 -5.511 1.00 98.69 97 ALA A O 1
ATOM 763 N N . ALA A 1 98 ? -15.226 6.081 -3.494 1.00 98.75 98 ALA A N 1
ATOM 764 C CA . ALA A 1 98 ? -13.832 6.163 -3.905 1.00 98.75 98 ALA A CA 1
ATOM 765 C C . ALA A 1 98 ? -13.491 5.121 -4.984 1.00 98.75 98 ALA A C 1
ATOM 767 O O . ALA A 1 98 ? -12.915 5.473 -6.011 1.00 98.75 98 ALA A O 1
ATOM 768 N N . MET A 1 99 ? -13.933 3.868 -4.812 1.00 98.69 99 MET A N 1
ATOM 769 C CA . MET A 1 99 ? -13.763 2.818 -5.821 1.00 98.69 99 MET A CA 1
ATOM 770 C C . MET A 1 99 ? -14.445 3.179 -7.145 1.00 98.69 99 MET A C 1
ATOM 772 O O . MET A 1 99 ? -13.841 3.027 -8.205 1.00 98.69 99 MET A O 1
ATOM 776 N N . LYS A 1 100 ? -15.687 3.681 -7.105 1.00 98.69 100 LYS A N 1
ATOM 777 C CA . LYS A 1 100 ? -16.404 4.110 -8.319 1.00 98.69 100 LYS A CA 1
ATOM 778 C C . LYS A 1 100 ? -15.652 5.221 -9.047 1.00 98.69 100 LYS A C 1
ATOM 780 O O . LYS A 1 100 ? -15.398 5.089 -10.240 1.00 98.69 100 LYS A O 1
ATOM 785 N N . PHE A 1 101 ? -15.233 6.258 -8.321 1.00 98.62 101 PHE A N 1
ATOM 786 C CA . PHE A 1 101 ? -14.454 7.366 -8.871 1.00 98.62 101 PHE A CA 1
ATOM 787 C C . PHE A 1 101 ? -13.159 6.881 -9.540 1.00 98.62 101 PHE A C 1
ATOM 789 O O . PHE A 1 101 ? -12.886 7.233 -10.688 1.00 98.62 101 PHE A O 1
ATOM 796 N N . SER A 1 102 ? -12.393 6.023 -8.860 1.00 98.56 102 SER A N 1
ATOM 797 C CA . SER A 1 102 ? -11.152 5.455 -9.397 1.00 98.56 102 SER A CA 1
ATOM 798 C C . SER A 1 102 ? -11.390 4.591 -10.640 1.00 98.56 102 SER A C 1
ATOM 800 O O . SER A 1 102 ? -10.677 4.738 -11.630 1.00 98.56 102 SER A O 1
ATOM 802 N N . VAL A 1 103 ? -12.410 3.724 -10.631 1.00 98.50 103 VAL A N 1
ATOM 803 C CA . VAL A 1 103 ? -12.721 2.837 -11.767 1.00 98.50 103 VAL A CA 1
ATOM 804 C C . VAL A 1 103 ? -13.240 3.616 -12.979 1.00 98.50 103 VAL A C 1
ATOM 806 O O . VAL A 1 103 ? -12.932 3.268 -14.119 1.00 98.50 103 VAL A O 1
ATOM 809 N N . GLU A 1 104 ? -14.020 4.674 -12.772 1.00 98.44 104 GLU A N 1
ATOM 810 C CA . GLU A 1 104 ? -14.457 5.547 -13.865 1.00 98.44 104 GLU A CA 1
ATOM 811 C C . GLU A 1 104 ? -13.275 6.260 -14.527 1.00 98.44 104 GLU A C 1
ATOM 813 O O . GLU A 1 104 ? -13.221 6.335 -15.754 1.00 98.44 104 GLU A O 1
ATOM 818 N N . ARG A 1 105 ? -12.315 6.742 -13.729 1.00 98.38 105 ARG A N 1
ATOM 819 C CA . ARG A 1 105 ? -11.093 7.401 -14.212 1.00 98.38 105 ARG A CA 1
ATOM 820 C C . ARG A 1 105 ? -10.175 6.445 -14.966 1.00 98.38 105 ARG A C 1
ATOM 822 O O . ARG A 1 105 ? -9.834 6.727 -16.113 1.00 98.38 105 ARG A O 1
ATOM 829 N N . VAL A 1 106 ? -9.860 5.282 -14.394 1.00 97.62 106 VAL A N 1
ATOM 830 C CA . VAL A 1 106 ? -8.944 4.321 -15.039 1.00 97.62 106 VAL A CA 1
ATOM 831 C C . VAL A 1 106 ? -9.499 3.816 -16.375 1.00 97.62 106 VAL A C 1
ATOM 833 O O . VAL A 1 106 ? -8.753 3.647 -17.335 1.00 97.62 106 VAL A O 1
ATOM 836 N N . ARG A 1 107 ? -10.828 3.682 -16.511 1.00 97.62 107 ARG A N 1
ATOM 837 C CA . ARG A 1 107 ? -11.476 3.338 -17.793 1.00 97.62 107 ARG A CA 1
ATOM 838 C C . ARG A 1 107 ? -11.340 4.421 -18.866 1.00 97.62 107 ARG A C 1
ATOM 840 O O . ARG A 1 107 ? -11.503 4.109 -20.042 1.00 97.62 107 ARG A O 1
ATOM 847 N N . ARG A 1 108 ? -11.054 5.667 -18.479 1.00 98.06 108 ARG A N 1
ATOM 848 C CA . ARG A 1 108 ? -10.724 6.782 -19.382 1.00 98.06 108 ARG A CA 1
ATOM 849 C C . ARG A 1 108 ? -9.214 6.967 -19.581 1.00 98.06 108 ARG A C 1
ATOM 851 O O . ARG A 1 108 ? -8.819 7.905 -20.262 1.00 98.06 108 ARG A O 1
ATOM 858 N N . GLY A 1 109 ? -8.380 6.093 -19.013 1.00 97.06 109 GLY A N 1
ATOM 859 C CA . GLY A 1 109 ? -6.921 6.229 -19.044 1.00 97.06 109 GLY A CA 1
ATOM 860 C C . GLY A 1 109 ? -6.378 7.295 -18.085 1.00 97.06 109 GLY A C 1
ATOM 861 O O . GLY A 1 109 ? -5.269 7.777 -18.280 1.00 97.06 109 GLY A O 1
ATOM 862 N N . GLU A 1 110 ? -7.158 7.690 -17.075 1.00 98.12 110 GLU A N 1
ATOM 863 C CA . GLU A 1 110 ? -6.762 8.653 -16.041 1.00 98.12 110 GLU A CA 1
ATOM 864 C C . GLU A 1 110 ? -6.356 7.917 -14.751 1.00 98.12 110 GLU A C 1
ATOM 866 O O . GLU A 1 110 ? -7.004 6.939 -14.370 1.00 98.12 110 GLU A O 1
ATOM 871 N N . ASN A 1 111 ? -5.355 8.414 -14.014 1.00 97.88 111 ASN A N 1
ATOM 872 C CA . ASN A 1 111 ? -4.908 7.769 -12.773 1.00 97.88 111 ASN A CA 1
ATOM 873 C C . ASN A 1 111 ? -5.594 8.357 -11.531 1.00 97.88 111 ASN A C 1
ATOM 875 O O . ASN A 1 111 ? -6.220 9.416 -11.564 1.00 97.88 111 ASN A O 1
ATOM 879 N N . THR A 1 112 ? -5.534 7.652 -10.402 1.00 98.50 112 THR A N 1
ATOM 880 C CA . THR A 1 112 ? -6.014 8.151 -9.101 1.00 98.50 112 THR A CA 1
ATOM 881 C C . THR A 1 112 ? -5.182 7.544 -7.984 1.00 98.50 112 THR A C 1
ATOM 883 O O . THR A 1 112 ? -5.014 6.328 -7.937 1.00 98.50 112 THR A O 1
ATOM 886 N N . ILE A 1 113 ? -4.714 8.360 -7.042 1.00 98.56 113 ILE A N 1
ATOM 887 C CA . ILE A 1 113 ? -4.019 7.871 -5.850 1.00 98.56 113 ILE A CA 1
ATOM 888 C C . ILE A 1 113 ? -5.060 7.470 -4.800 1.00 98.56 113 ILE A C 1
ATOM 890 O O . ILE A 1 113 ? -5.819 8.308 -4.308 1.00 98.56 113 ILE A O 1
ATOM 894 N N . SER A 1 114 ? -5.077 6.195 -4.410 1.00 98.56 114 SER A N 1
ATOM 895 C CA . SER A 1 114 ? -5.858 5.718 -3.265 1.00 98.56 114 SER A CA 1
ATOM 896 C C . SER A 1 114 ? -5.065 5.877 -1.965 1.00 98.56 114 SER A C 1
ATOM 898 O O . SER A 1 114 ? -4.037 5.227 -1.770 1.00 98.56 114 SER A O 1
ATOM 900 N N . VAL A 1 115 ? -5.560 6.704 -1.049 1.00 98.69 115 VAL A N 1
ATOM 901 C CA . VAL A 1 115 ? -4.965 6.963 0.265 1.00 98.69 115 VAL A CA 1
ATOM 902 C C . VAL A 1 115 ? -5.805 6.244 1.318 1.00 98.69 115 VAL A C 1
ATOM 904 O O . VAL A 1 115 ? -6.907 6.669 1.661 1.00 98.69 115 VAL A O 1
ATOM 907 N N . THR A 1 116 ? -5.325 5.101 1.805 1.00 98.69 116 THR A N 1
ATOM 908 C CA . THR A 1 116 ? -6.158 4.171 2.585 1.00 98.69 116 THR A CA 1
ATOM 909 C C . THR A 1 116 ? -5.516 3.741 3.904 1.00 98.69 116 THR A C 1
ATOM 911 O O . THR A 1 116 ? -4.328 3.961 4.146 1.00 98.69 116 THR A O 1
ATOM 914 N N . GLY A 1 117 ? -6.324 3.136 4.782 1.00 97.69 117 GLY A N 1
ATOM 915 C CA . GLY A 1 117 ? -5.839 2.447 5.979 1.00 97.69 117 GLY A CA 1
ATOM 916 C C . GLY A 1 117 ? -5.205 1.083 5.666 1.00 97.69 117 GLY A C 1
ATOM 917 O O . GLY A 1 117 ? -5.277 0.578 4.549 1.00 97.69 117 GLY A O 1
ATOM 918 N N . ASN A 1 118 ? -4.627 0.440 6.685 1.00 95.81 118 ASN A N 1
ATOM 919 C CA . ASN A 1 118 ? -3.755 -0.732 6.510 1.00 95.81 118 ASN A CA 1
ATOM 920 C C . ASN A 1 118 ? -4.401 -1.920 5.758 1.00 95.81 118 ASN A C 1
ATOM 922 O O . ASN A 1 118 ? -3.759 -2.539 4.917 1.00 95.81 118 ASN A O 1
ATOM 926 N N . VAL A 1 119 ? -5.675 -2.224 6.028 1.00 96.50 119 VAL A N 1
ATOM 927 C CA . VAL A 1 119 ? -6.370 -3.350 5.372 1.00 96.50 119 VAL A CA 1
ATOM 928 C C . VAL A 1 119 ? -6.626 -3.064 3.892 1.00 96.50 119 VAL A C 1
ATOM 930 O O . VAL A 1 119 ? -6.355 -3.905 3.045 1.00 96.50 119 VAL A O 1
ATOM 933 N N . LEU A 1 120 ? -7.124 -1.867 3.569 1.00 97.25 120 LEU A N 1
ATOM 934 C CA . LEU A 1 120 ? -7.395 -1.498 2.180 1.00 97.25 120 LEU A CA 1
ATOM 935 C C . LEU A 1 120 ? -6.109 -1.308 1.377 1.00 97.25 120 LEU A C 1
ATOM 937 O O . LEU A 1 120 ? -6.127 -1.594 0.188 1.00 97.25 120 LEU A O 1
ATOM 941 N N . ARG A 1 121 ? -4.998 -0.883 1.997 1.00 96.00 121 ARG A N 1
ATOM 942 C CA . ARG A 1 121 ? -3.677 -0.902 1.349 1.00 96.00 121 ARG A CA 1
ATOM 943 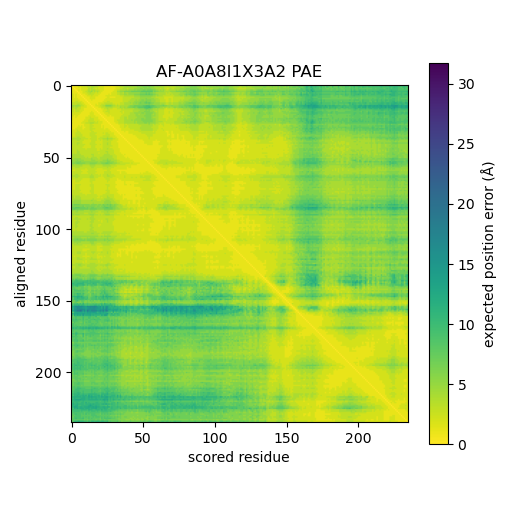C C . ARG A 1 121 ? -3.416 -2.291 0.777 1.00 96.00 121 ARG A C 1
ATOM 945 O O . ARG A 1 121 ? -3.198 -2.396 -0.417 1.00 96.00 121 ARG A O 1
ATOM 952 N N . ASP A 1 122 ? -3.521 -3.320 1.617 1.00 89.94 122 ASP A N 1
ATOM 953 C CA . ASP A 1 122 ? -3.264 -4.713 1.242 1.00 89.94 122 ASP A CA 1
ATOM 954 C C . ASP A 1 122 ? -4.140 -5.165 0.065 1.00 89.94 122 ASP A C 1
ATOM 956 O O . ASP A 1 122 ? -3.640 -5.639 -0.950 1.00 89.94 122 ASP A O 1
ATOM 960 N N . TYR A 1 123 ? -5.451 -4.921 0.154 1.00 93.56 123 TYR A N 1
ATOM 961 C CA . TYR A 1 123 ? -6.399 -5.343 -0.880 1.00 93.56 123 TYR A CA 1
ATOM 962 C C . TYR A 1 123 ? -6.192 -4.614 -2.207 1.00 93.56 123 TYR A C 1
ATOM 964 O O . TYR A 1 123 ? -6.245 -5.233 -3.268 1.00 93.56 123 TYR A O 1
ATOM 972 N N . LEU A 1 124 ? -5.989 -3.297 -2.167 1.00 96.19 124 LEU A N 1
ATOM 973 C CA . LEU A 1 124 ? -5.904 -2.485 -3.378 1.00 96.19 124 LEU A CA 1
ATOM 974 C C . LEU A 1 124 ? -4.566 -2.666 -4.101 1.00 96.19 124 LEU A C 1
ATOM 976 O O . LEU A 1 124 ? -4.551 -2.613 -5.330 1.00 96.19 124 LEU A O 1
ATOM 980 N N . THR A 1 125 ? -3.475 -2.934 -3.371 1.00 90.50 125 THR A N 1
ATOM 981 C CA . THR A 1 125 ? -2.167 -3.245 -3.976 1.00 90.50 125 THR A CA 1
ATOM 982 C C . THR A 1 125 ? -2.102 -4.627 -4.620 1.00 90.50 125 THR A C 1
ATOM 984 O O . THR A 1 125 ? -1.190 -4.875 -5.400 1.00 90.50 125 THR A O 1
ATOM 987 N N . ASP A 1 126 ? -3.071 -5.506 -4.357 1.00 87.44 126 ASP A N 1
ATOM 988 C CA . ASP A 1 126 ? -3.285 -6.703 -5.172 1.00 87.44 126 ASP A CA 1
ATOM 989 C C . ASP A 1 126 ? -4.270 -6.433 -6.315 1.00 87.44 126 ASP A C 1
ATOM 991 O O . ASP A 1 126 ? -3.977 -6.725 -7.474 1.00 87.44 126 ASP A O 1
ATOM 995 N N . LEU A 1 127 ? -5.435 -5.855 -6.001 1.00 94.75 127 LEU A N 1
ATOM 996 C CA . LEU A 1 127 ? -6.556 -5.727 -6.933 1.00 94.75 127 LEU A CA 1
ATOM 997 C C . LEU A 1 127 ? -6.187 -4.983 -8.222 1.00 94.75 127 LEU A C 1
ATOM 999 O O . LEU A 1 127 ? -6.380 -5.525 -9.309 1.00 94.75 127 LEU A O 1
ATOM 1003 N N . PHE A 1 128 ? -5.695 -3.747 -8.114 1.00 95.81 128 PHE A N 1
ATOM 1004 C CA . PHE A 1 128 ? -5.424 -2.915 -9.291 1.00 95.81 128 PHE A CA 1
ATOM 1005 C C . PHE A 1 128 ? -4.239 -3.441 -10.110 1.00 95.81 128 PHE A C 1
ATOM 1007 O O . PHE A 1 128 ? -4.415 -3.654 -11.309 1.00 95.81 128 PHE A O 1
ATOM 1014 N N . PRO A 1 129 ? -3.090 -3.799 -9.504 1.00 89.62 129 PRO A N 1
ATOM 1015 C CA . PRO A 1 129 ? -1.980 -4.384 -10.256 1.00 89.62 129 PRO A CA 1
ATOM 1016 C C . PRO A 1 129 ? -2.330 -5.682 -10.983 1.00 89.62 129 PRO A C 1
ATOM 1018 O O . PRO A 1 129 ? -1.900 -5.887 -12.115 1.00 89.62 129 PRO A O 1
ATOM 1021 N N . ILE A 1 130 ? -3.154 -6.554 -10.393 1.00 86.19 130 ILE A N 1
ATOM 1022 C CA . ILE A 1 130 ? -3.621 -7.760 -11.091 1.00 86.19 130 ILE A CA 1
ATOM 1023 C C . ILE A 1 130 ? -4.472 -7.395 -12.311 1.00 86.19 130 ILE A C 1
ATOM 1025 O O . ILE A 1 130 ? -4.321 -8.022 -13.358 1.00 86.19 130 ILE A O 1
ATOM 1029 N N . LEU A 1 131 ? -5.351 -6.398 -12.203 1.00 92.25 131 LEU A N 1
ATOM 1030 C CA . LEU A 1 131 ? -6.194 -5.965 -13.320 1.00 92.25 131 LEU A CA 1
ATOM 1031 C C . LEU A 1 131 ? -5.399 -5.247 -14.420 1.00 92.25 131 LEU A C 1
ATOM 1033 O O . LEU A 1 131 ? -5.722 -5.409 -15.594 1.00 92.25 131 LEU A O 1
ATOM 1037 N N . GLU A 1 132 ? -4.380 -4.476 -14.052 1.00 90.94 132 GLU A N 1
ATOM 1038 C CA . GLU A 1 132 ? -3.598 -3.647 -14.976 1.00 90.94 132 GLU A CA 1
ATOM 1039 C C . GLU A 1 132 ? -2.429 -4.409 -15.614 1.00 90.94 132 GLU A C 1
ATOM 1041 O O . GLU A 1 132 ? -2.160 -4.254 -16.803 1.00 90.94 132 GLU A O 1
ATOM 1046 N N . LEU A 1 133 ? -1.749 -5.258 -14.840 1.00 84.38 133 LEU A N 1
ATOM 1047 C CA . LEU A 1 133 ? -0.490 -5.914 -15.218 1.00 84.38 133 LEU A CA 1
ATOM 1048 C C . LEU A 1 133 ? -0.598 -7.445 -15.269 1.00 84.38 133 LEU A C 1
ATOM 1050 O O . LEU A 1 133 ? 0.368 -8.129 -15.609 1.00 84.38 133 LEU A O 1
ATOM 1054 N N . GLY A 1 134 ? -1.743 -8.015 -14.881 1.00 80.81 134 GLY A N 1
ATOM 1055 C CA . GLY A 1 134 ? -1.936 -9.464 -14.768 1.00 80.81 134 GLY A CA 1
ATOM 1056 C C . GLY A 1 134 ? -1.246 -10.101 -13.554 1.00 80.81 134 GLY A C 1
ATOM 1057 O O . GLY A 1 134 ? -1.276 -11.324 -13.405 1.00 80.81 134 GLY A O 1
ATOM 1058 N N . THR A 1 135 ? -0.600 -9.308 -12.690 1.00 77.25 135 THR A N 1
ATOM 1059 C CA . THR A 1 135 ? 0.111 -9.767 -11.486 1.00 77.25 135 THR A CA 1
ATOM 1060 C C . THR A 1 135 ? 0.356 -8.614 -10.510 1.00 77.25 135 THR A C 1
ATOM 1062 O O . THR A 1 135 ? 0.614 -7.493 -10.934 1.00 77.25 135 THR A O 1
ATOM 1065 N N . SER A 1 136 ? 0.361 -8.888 -9.203 1.00 77.75 136 SER A N 1
ATOM 1066 C CA . SER A 1 136 ? 0.784 -7.926 -8.169 1.00 77.75 136 SER A CA 1
ATOM 1067 C C . SER A 1 136 ? 2.273 -8.013 -7.814 1.00 77.75 136 SER A C 1
ATOM 1069 O O . SER A 1 136 ? 2.781 -7.229 -7.017 1.00 77.75 136 SER A O 1
ATOM 1071 N N . ALA A 1 137 ? 3.017 -8.936 -8.435 1.00 72.62 137 ALA A N 1
ATOM 1072 C CA . ALA A 1 137 ? 4.444 -9.122 -8.161 1.00 72.62 137 ALA A CA 1
ATOM 1073 C C . ALA A 1 137 ? 5.347 -8.036 -8.777 1.00 72.62 137 ALA A C 1
ATOM 1075 O O . ALA A 1 137 ? 6.519 -7.950 -8.425 1.00 72.62 137 ALA A O 1
ATOM 1076 N N . LYS A 1 138 ? 4.825 -7.228 -9.708 1.00 76.12 138 LYS A N 1
ATOM 1077 C CA . LYS A 1 138 ? 5.590 -6.245 -10.490 1.00 76.12 138 LYS A CA 1
ATOM 1078 C C . LYS A 1 138 ? 5.237 -4.821 -10.069 1.00 76.12 138 LYS A C 1
ATOM 1080 O O . LYS A 1 138 ? 4.711 -4.052 -10.863 1.00 76.12 138 LYS A O 1
ATOM 1085 N N . MET A 1 139 ? 5.482 -4.501 -8.800 1.00 79.88 139 MET A N 1
ATOM 1086 C CA . MET A 1 139 ? 5.089 -3.227 -8.194 1.00 79.88 139 MET A CA 1
ATOM 1087 C C . MET A 1 139 ? 6.245 -2.578 -7.444 1.00 79.88 139 MET A C 1
ATOM 1089 O O . MET A 1 139 ? 7.035 -3.256 -6.790 1.00 79.88 139 MET A O 1
ATOM 1093 N N . LEU A 1 140 ? 6.296 -1.247 -7.481 1.00 83.69 140 LEU A N 1
ATOM 1094 C CA . LEU A 1 140 ? 7.123 -0.476 -6.561 1.00 83.69 140 LEU A CA 1
ATOM 1095 C C . LEU A 1 140 ? 6.447 -0.442 -5.186 1.00 83.69 140 LEU A C 1
ATOM 1097 O O . LEU A 1 140 ? 5.352 0.104 -5.049 1.00 83.69 140 LEU A O 1
ATOM 1101 N N . SER A 1 141 ? 7.113 -0.982 -4.166 1.00 88.25 141 SER A N 1
ATOM 1102 C CA . SER A 1 141 ? 6.676 -0.895 -2.770 1.00 88.25 141 SER A CA 1
ATOM 1103 C C . SER A 1 141 ? 7.722 -0.125 -1.963 1.00 88.25 141 SER A C 1
ATOM 1105 O O . SER A 1 141 ? 8.801 -0.624 -1.648 1.00 88.25 141 SER A O 1
ATOM 1107 N N . ILE A 1 142 ? 7.430 1.149 -1.693 1.00 89.06 142 ILE A N 1
ATOM 1108 C CA . ILE A 1 142 ? 8.349 2.086 -1.039 1.00 89.06 142 ILE A CA 1
ATOM 1109 C C . ILE A 1 142 ? 7.750 2.509 0.298 1.00 89.06 142 ILE A C 1
ATOM 1111 O O . ILE A 1 142 ? 6.632 3.019 0.357 1.00 89.06 142 ILE A O 1
ATOM 1115 N N . VAL A 1 143 ? 8.528 2.354 1.364 1.00 90.44 143 VAL A N 1
ATOM 1116 C CA . VAL A 1 143 ? 8.173 2.715 2.735 1.00 90.44 143 VAL A CA 1
ATOM 1117 C C . VAL A 1 143 ? 9.133 3.808 3.221 1.00 90.44 143 VAL A C 1
ATOM 1119 O O . VAL A 1 143 ? 10.254 3.514 3.652 1.00 90.44 143 VAL A O 1
ATOM 1122 N N . PRO A 1 144 ? 8.724 5.088 3.169 1.00 88.88 144 PRO A N 1
ATOM 1123 C CA . PRO A 1 144 ? 9.457 6.170 3.813 1.00 88.88 144 PRO A CA 1
ATOM 1124 C C . PRO A 1 144 ? 9.470 5.942 5.327 1.00 88.88 144 PRO A C 1
ATOM 1126 O O . PRO A 1 144 ? 8.426 5.885 5.975 1.00 88.88 144 PRO A O 1
ATOM 1129 N N . LEU A 1 145 ? 10.653 5.779 5.913 1.00 89.81 145 LEU A N 1
ATOM 1130 C CA . LEU A 1 145 ? 10.783 5.588 7.352 1.00 89.81 145 LEU A CA 1
ATOM 1131 C C . LEU A 1 145 ? 10.615 6.936 8.053 1.00 89.81 145 LEU A C 1
ATOM 1133 O O . LEU A 1 145 ? 11.225 7.928 7.662 1.00 89.81 145 LEU A O 1
ATOM 1137 N N . ILE A 1 146 ? 9.885 6.951 9.172 1.00 85.62 146 ILE A N 1
ATOM 1138 C CA . ILE A 1 146 ? 9.601 8.172 9.955 1.00 85.62 146 ILE A CA 1
ATOM 1139 C C . ILE A 1 146 ? 10.879 8.956 10.322 1.00 85.62 146 ILE A C 1
ATOM 1141 O O . ILE A 1 146 ? 10.858 10.178 10.434 1.00 85.62 146 ILE A O 1
ATOM 1145 N N . LYS A 1 147 ? 12.013 8.265 10.500 1.00 88.44 147 LYS A N 1
ATOM 1146 C CA . LYS A 1 147 ? 13.316 8.881 10.817 1.00 88.44 147 LYS A CA 1
ATOM 1147 C C . LYS A 1 147 ? 14.132 9.303 9.583 1.00 88.44 147 LYS A C 1
ATOM 1149 O O . LYS A 1 147 ? 15.328 9.538 9.710 1.00 88.44 147 LYS A O 1
ATOM 1154 N N . GLY A 1 148 ? 13.513 9.386 8.406 1.00 85.44 148 GLY A N 1
ATOM 1155 C CA . GLY A 1 148 ? 14.122 9.896 7.173 1.00 85.44 148 GLY A CA 1
ATOM 1156 C C . GLY A 1 148 ? 14.849 8.863 6.307 1.00 85.44 148 GLY A C 1
ATOM 1157 O O . GLY A 1 148 ? 15.369 9.234 5.262 1.00 85.44 148 GLY A O 1
ATOM 1158 N N . GLY A 1 149 ? 14.885 7.588 6.707 1.00 92.06 149 GLY A N 1
ATOM 1159 C CA . GLY A 1 149 ? 15.386 6.508 5.849 1.00 92.06 149 GLY A CA 1
ATOM 1160 C C . GLY A 1 149 ? 14.347 6.039 4.823 1.00 92.06 149 GLY A C 1
ATOM 1161 O O . GLY A 1 149 ? 13.185 6.441 4.876 1.00 92.06 149 GLY A O 1
ATOM 1162 N N . GLY A 1 150 ? 14.746 5.145 3.923 1.00 91.25 150 GLY A N 1
ATOM 1163 C CA . GLY A 1 150 ? 13.852 4.483 2.972 1.00 91.25 150 GLY A CA 1
ATOM 1164 C C . GLY A 1 150 ? 13.958 2.965 3.076 1.00 91.25 150 GLY A C 1
ATOM 1165 O O . GLY A 1 150 ? 15.059 2.426 3.183 1.00 91.25 150 GLY A O 1
ATOM 1166 N N . LEU A 1 151 ? 12.816 2.285 3.047 1.00 92.88 151 LEU A N 1
ATOM 1167 C CA . LEU A 1 151 ? 12.704 0.842 2.859 1.00 92.88 151 LEU A CA 1
ATOM 1168 C C . LEU A 1 151 ? 12.044 0.592 1.496 1.00 92.88 151 LEU A C 1
ATOM 1170 O O . LEU A 1 151 ? 11.049 1.229 1.164 1.00 92.88 151 LEU A O 1
ATOM 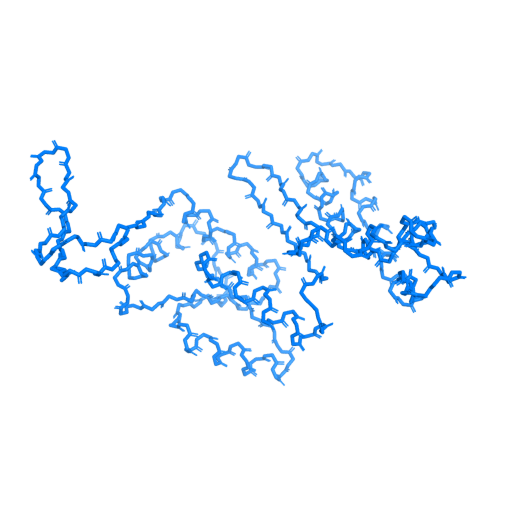1174 N N . PHE A 1 152 ? 12.620 -0.311 0.706 1.00 93.00 152 PHE A N 1
ATOM 1175 C CA . PHE A 1 152 ? 12.198 -0.606 -0.663 1.00 93.00 152 PHE A CA 1
ATOM 1176 C C . PHE A 1 152 ? 11.959 -2.109 -0.757 1.00 93.00 152 PHE A C 1
ATOM 1178 O O . PHE A 1 152 ? 12.906 -2.894 -0.759 1.00 93.00 152 PHE A O 1
ATOM 1185 N N . GLU A 1 153 ? 10.697 -2.513 -0.735 1.00 89.31 153 GLU A N 1
ATOM 1186 C CA . GLU A 1 153 ? 10.312 -3.914 -0.832 1.00 89.31 153 GLU A CA 1
ATOM 1187 C C . GLU A 1 153 ? 10.288 -4.332 -2.305 1.00 89.31 153 GLU A C 1
ATOM 1189 O O . GLU A 1 153 ? 9.791 -3.612 -3.170 1.00 89.31 153 GLU A O 1
ATOM 1194 N N . THR A 1 154 ? 10.826 -5.517 -2.586 1.00 87.25 154 THR A N 1
ATOM 1195 C CA . THR A 1 154 ? 11.003 -6.032 -3.951 1.00 87.25 154 THR A CA 1
ATOM 1196 C C . THR A 1 154 ? 9.746 -6.707 -4.506 1.00 87.25 154 THR A C 1
ATOM 1198 O O . THR A 1 154 ? 9.738 -7.157 -5.645 1.00 87.25 154 THR A O 1
ATOM 1201 N N . GLY A 1 155 ? 8.679 -6.803 -3.712 1.00 79.94 155 GLY A N 1
ATOM 1202 C CA . GLY A 1 155 ? 7.392 -7.366 -4.106 1.00 79.94 155 GLY A CA 1
ATOM 1203 C C . GLY A 1 155 ? 6.530 -7.714 -2.893 1.00 79.94 155 GLY A C 1
ATOM 1204 O O . GLY A 1 155 ? 7.027 -7.807 -1.774 1.00 79.94 155 GLY A O 1
ATOM 1205 N N . ALA A 1 156 ? 5.234 -7.937 -3.122 1.00 73.62 156 ALA A N 1
ATOM 1206 C CA . ALA A 1 156 ? 4.264 -8.289 -2.076 1.00 73.62 156 ALA A CA 1
ATOM 1207 C C . ALA A 1 156 ? 4.063 -9.814 -1.894 1.00 73.62 156 ALA A C 1
ATOM 1209 O O . ALA A 1 156 ? 3.271 -10.253 -1.062 1.00 73.62 156 ALA A O 1
ATOM 1210 N N . GLY A 1 157 ? 4.751 -10.639 -2.694 1.00 74.06 157 GLY A N 1
ATOM 1211 C CA . GLY A 1 157 ? 4.590 -12.097 -2.717 1.00 74.06 157 GLY A CA 1
ATOM 1212 C C . GLY A 1 157 ? 5.416 -12.861 -1.671 1.00 74.06 157 GLY A C 1
ATOM 1213 O O . GLY A 1 157 ? 6.282 -12.320 -0.994 1.00 74.06 157 GLY A O 1
ATOM 1214 N N . GLY A 1 158 ? 5.169 -14.172 -1.564 1.00 80.06 158 GLY A N 1
ATOM 1215 C CA . GLY A 1 158 ? 5.959 -15.081 -0.722 1.00 80.06 158 GLY A CA 1
ATOM 1216 C C . GLY A 1 158 ? 7.237 -15.607 -1.396 1.00 80.06 158 GLY A C 1
ATOM 1217 O O . GLY A 1 158 ? 7.463 -15.421 -2.587 1.00 80.06 158 GLY A O 1
ATOM 1218 N N . SER A 1 159 ? 8.040 -16.382 -0.662 1.00 86.81 159 SER A N 1
ATOM 1219 C CA . SER A 1 159 ? 9.353 -16.903 -1.100 1.00 86.81 159 SER A CA 1
ATOM 1220 C C . SER A 1 159 ? 9.319 -18.088 -2.087 1.00 86.81 159 SER A C 1
ATOM 1222 O O . SER A 1 159 ? 10.329 -18.751 -2.312 1.00 86.81 159 SER A O 1
ATOM 1224 N N . ALA A 1 160 ? 8.154 -18.381 -2.674 1.00 88.19 160 ALA A N 1
ATOM 1225 C CA . ALA A 1 160 ? 7.951 -19.363 -3.746 1.00 88.19 160 ALA A CA 1
ATOM 1226 C C . ALA A 1 160 ? 8.662 -20.737 -3.564 1.00 88.19 160 ALA A C 1
ATOM 1228 O O . ALA A 1 160 ? 9.506 -21.117 -4.381 1.00 88.19 160 ALA A O 1
ATOM 1229 N N . PRO A 1 161 ? 8.267 -21.587 -2.590 1.00 93.25 161 PRO A N 1
ATOM 1230 C CA . PRO A 1 161 ? 8.942 -22.869 -2.305 1.00 93.25 161 PRO A CA 1
ATOM 1231 C C . PRO A 1 161 ? 8.993 -23.841 -3.500 1.00 93.25 161 PRO A C 1
ATOM 1233 O O . PRO A 1 161 ? 9.925 -24.633 -3.642 1.00 93.25 161 PRO A O 1
ATOM 1236 N N . LYS A 1 162 ? 8.020 -23.761 -4.418 1.00 94.56 162 LYS A N 1
ATOM 1237 C CA . LYS A 1 162 ? 7.997 -24.564 -5.653 1.00 94.56 162 LYS A CA 1
ATOM 1238 C C . LYS A 1 162 ? 9.101 -24.186 -6.652 1.00 94.56 162 LYS A C 1
ATOM 1240 O O . LYS A 1 162 ? 9.356 -24.965 -7.569 1.00 94.56 162 LYS A O 1
ATOM 1245 N N . HIS A 1 163 ? 9.701 -22.999 -6.538 1.00 95.62 163 HIS A N 1
ATOM 1246 C CA . HIS A 1 163 ? 10.831 -22.582 -7.376 1.00 95.62 163 HIS A CA 1
ATOM 1247 C C . HIS A 1 163 ? 12.102 -23.297 -6.915 1.00 95.62 163 HIS A C 1
ATOM 1249 O O . HIS A 1 163 ? 12.789 -23.904 -7.730 1.00 95.62 163 HIS A O 1
ATOM 1255 N N . VAL A 1 164 ? 12.328 -23.359 -5.599 1.00 97.19 164 VAL A N 1
ATOM 1256 C CA . VAL A 1 164 ? 13.440 -24.111 -4.996 1.00 97.19 164 VAL A CA 1
ATOM 1257 C C . VAL A 1 164 ? 13.358 -25.598 -5.345 1.00 97.19 164 VAL A C 1
ATOM 1259 O O . VAL A 1 164 ? 14.353 -26.204 -5.725 1.00 97.19 164 VAL A O 1
ATOM 1262 N N . GLN A 1 165 ? 12.161 -26.190 -5.309 1.00 97.56 165 GLN A N 1
ATOM 1263 C CA . GLN A 1 165 ? 11.969 -27.588 -5.717 1.00 97.56 165 GLN A CA 1
ATOM 1264 C C . GLN A 1 165 ? 12.318 -27.854 -7.191 1.00 97.56 165 GLN A C 1
ATOM 1266 O O . GLN A 1 165 ? 12.710 -28.968 -7.529 1.00 97.56 165 GLN A O 1
ATOM 1271 N N . GLN A 1 166 ? 12.140 -26.881 -8.090 1.00 97.81 166 GLN A N 1
ATOM 1272 C CA . GLN A 1 166 ? 12.585 -27.022 -9.480 1.00 97.81 166 GLN A CA 1
ATOM 1273 C C . GLN A 1 166 ? 14.106 -26.940 -9.552 1.00 97.81 166 GLN A C 1
ATOM 1275 O O . GLN A 1 166 ? 14.740 -27.833 -10.104 1.00 97.81 166 GLN A O 1
ATOM 1280 N N . PHE A 1 167 ? 14.683 -25.929 -8.907 1.00 97.81 167 PHE A N 1
ATOM 1281 C CA . PHE A 1 167 ? 16.124 -25.731 -8.878 1.00 97.81 167 PHE A CA 1
ATOM 1282 C C . PHE A 1 167 ? 16.873 -26.964 -8.348 1.00 97.81 167 PHE A C 1
ATOM 1284 O O . PHE A 1 167 ? 17.832 -27.409 -8.967 1.00 97.81 167 PHE A O 1
ATOM 1291 N N . LEU A 1 168 ? 16.390 -27.582 -7.266 1.00 98.19 168 LEU A N 1
ATOM 1292 C CA . LEU A 1 168 ? 16.999 -28.793 -6.702 1.00 98.19 168 LEU A CA 1
ATOM 1293 C C . LEU A 1 168 ? 16.860 -30.033 -7.596 1.00 98.19 168 LEU A C 1
ATOM 1295 O O . LEU A 1 168 ? 17.701 -30.923 -7.522 1.00 98.19 168 LEU A O 1
ATOM 1299 N N . ARG A 1 169 ? 15.797 -30.128 -8.406 1.00 97.69 169 ARG A N 1
ATOM 1300 C CA . ARG A 1 169 ? 15.543 -31.304 -9.256 1.00 97.69 169 ARG A CA 1
ATOM 1301 C C . ARG A 1 169 ? 16.250 -31.233 -10.601 1.00 97.69 169 ARG A C 1
ATOM 1303 O O . ARG A 1 169 ? 16.751 -32.246 -11.068 1.00 97.69 169 ARG A O 1
ATOM 1310 N N . GLU A 1 170 ? 16.244 -30.065 -11.230 1.00 97.62 170 GLU A N 1
ATOM 1311 C CA . GLU A 1 170 ? 16.670 -29.903 -12.626 1.00 97.62 170 GLU A CA 1
ATOM 1312 C C . GLU A 1 170 ? 17.552 -28.670 -12.851 1.00 97.62 170 GLU A C 1
ATOM 1314 O O . GLU A 1 170 ? 17.807 -28.287 -13.987 1.00 97.62 170 GLU A O 1
ATOM 1319 N N . GLY A 1 171 ? 18.035 -28.036 -11.778 1.00 97.50 171 GLY A N 1
ATOM 1320 C CA . GLY A 1 171 ? 18.996 -26.938 -11.864 1.00 97.50 171 GLY A CA 1
ATOM 1321 C C . GLY A 1 171 ? 18.439 -25.647 -12.465 1.00 97.50 171 GLY A C 1
ATOM 1322 O O . GLY A 1 171 ? 19.240 -24.804 -12.852 1.00 97.50 171 GLY A O 1
ATOM 1323 N N . HIS A 1 172 ? 17.112 -25.479 -12.548 1.00 98.25 172 HIS A N 1
ATOM 1324 C CA . HIS A 1 172 ? 16.440 -24.328 -13.173 1.00 98.25 172 HIS A CA 1
ATOM 1325 C C . HIS A 1 172 ? 15.718 -23.452 -12.144 1.00 98.25 172 HIS A C 1
ATOM 1327 O O . HIS A 1 172 ? 14.835 -23.941 -11.430 1.00 98.25 172 HIS A O 1
ATOM 1333 N N . LEU A 1 173 ? 16.054 -22.159 -12.069 1.00 97.88 173 LEU A N 1
ATOM 1334 C CA . LEU A 1 173 ? 15.412 -21.207 -11.160 1.00 97.88 173 LEU A CA 1
ATOM 1335 C C . LEU A 1 173 ? 14.531 -20.218 -11.932 1.00 97.88 173 LEU A C 1
ATOM 1337 O O . LEU A 1 173 ? 15.013 -19.266 -12.529 1.00 97.88 173 LEU A O 1
ATOM 1341 N N . ARG A 1 174 ? 13.211 -20.400 -11.856 1.00 95.81 174 ARG A N 1
ATOM 1342 C CA . ARG A 1 174 ? 12.212 -19.524 -12.506 1.00 95.81 174 ARG A CA 1
ATOM 1343 C C . ARG A 1 174 ? 11.723 -18.347 -11.641 1.00 95.81 174 ARG A C 1
ATOM 1345 O O . ARG A 1 174 ? 10.588 -17.900 -11.794 1.00 95.81 174 ARG A O 1
ATOM 1352 N N . TRP A 1 175 ? 12.510 -17.929 -10.651 1.00 94.69 175 TRP A N 1
ATOM 1353 C CA . TRP A 1 175 ? 12.198 -16.742 -9.848 1.00 94.69 175 TRP A CA 1
ATOM 1354 C C . TRP A 1 175 ? 12.434 -15.483 -10.682 1.00 94.69 175 TRP A C 1
ATOM 1356 O O . TRP A 1 175 ? 13.512 -15.337 -11.247 1.00 94.69 175 TRP A O 1
ATOM 1366 N N . ASP A 1 176 ? 11.439 -14.604 -10.759 1.00 92.62 176 ASP A N 1
ATOM 1367 C CA . ASP A 1 176 ? 11.524 -13.337 -11.486 1.00 92.62 176 ASP A CA 1
ATOM 1368 C C . ASP A 1 176 ? 12.036 -12.238 -10.540 1.00 92.62 176 ASP A C 1
ATOM 1370 O O . ASP A 1 176 ? 11.344 -11.870 -9.591 1.00 92.62 176 ASP A O 1
ATOM 1374 N N . SER A 1 177 ? 13.253 -11.745 -10.789 1.00 94.44 177 SER A N 1
ATOM 1375 C CA . SER A 1 177 ? 13.904 -10.692 -9.992 1.00 94.44 177 SER A CA 1
ATOM 1376 C C . SER A 1 177 ? 13.554 -9.274 -10.455 1.00 94.44 177 SER A C 1
ATOM 1378 O O . SER A 1 177 ? 14.135 -8.318 -9.947 1.00 94.44 177 SER A O 1
ATOM 1380 N N . LEU A 1 178 ? 12.603 -9.095 -11.378 1.00 91.25 178 LEU A N 1
ATOM 1381 C CA . LEU A 1 178 ? 12.212 -7.768 -11.862 1.00 91.25 178 LEU A CA 1
ATOM 1382 C C . LEU A 1 178 ? 11.880 -6.798 -10.720 1.00 91.25 178 LEU A C 1
ATOM 1384 O O . LEU A 1 178 ? 12.318 -5.652 -10.739 1.00 91.25 178 LEU A O 1
ATOM 1388 N N . GLY A 1 179 ? 11.163 -7.264 -9.696 1.00 90.38 179 GLY A N 1
ATOM 1389 C CA . GLY A 1 179 ? 10.838 -6.444 -8.532 1.00 90.38 179 GLY A CA 1
ATOM 1390 C C . GLY A 1 179 ? 12.067 -6.001 -7.721 1.00 90.38 179 GLY A C 1
ATOM 1391 O O . GLY A 1 179 ? 12.073 -4.909 -7.159 1.00 90.38 179 GLY A O 1
ATOM 1392 N N . GLU A 1 180 ? 13.151 -6.782 -7.719 1.00 94.06 180 GLU A N 1
ATOM 1393 C CA . GLU A 1 180 ? 14.431 -6.402 -7.102 1.00 94.06 180 GLU A CA 1
ATOM 1394 C C . GLU A 1 180 ? 15.109 -5.280 -7.898 1.00 94.06 180 GLU A C 1
ATOM 1396 O O . GLU A 1 180 ? 15.572 -4.300 -7.313 1.00 94.06 180 GLU A O 1
ATOM 1401 N N . PHE A 1 181 ? 15.109 -5.378 -9.232 1.00 93.88 181 PHE A N 1
ATOM 1402 C CA . PHE A 1 181 ? 15.652 -4.335 -10.107 1.00 93.88 181 PHE A CA 1
ATOM 1403 C C . PHE A 1 181 ? 14.855 -3.036 -9.970 1.00 93.88 181 PHE A C 1
ATOM 1405 O O . PHE A 1 181 ? 15.432 -1.969 -9.754 1.00 93.88 181 PHE A O 1
ATOM 1412 N N . CYS A 1 182 ? 13.524 -3.143 -10.010 1.00 91.75 182 CYS A N 1
ATOM 1413 C CA . CYS A 1 182 ? 12.614 -2.019 -9.839 1.00 91.75 182 CYS A CA 1
ATOM 1414 C C . CYS A 1 182 ? 12.737 -1.374 -8.456 1.00 91.75 182 CYS A C 1
ATOM 1416 O O . CYS A 1 182 ? 12.626 -0.161 -8.373 1.00 91.75 182 CYS A O 1
ATOM 1418 N N . ALA A 1 183 ? 12.991 -2.127 -7.380 1.00 93.75 183 ALA A N 1
ATOM 1419 C CA . ALA A 1 183 ? 13.196 -1.565 -6.041 1.00 93.75 183 ALA A CA 1
ATOM 1420 C C . ALA A 1 183 ? 14.575 -0.900 -5.866 1.00 93.75 183 ALA A C 1
ATOM 1422 O O . ALA A 1 183 ? 14.718 0.046 -5.085 1.00 93.75 183 ALA A O 1
ATOM 1423 N N . LEU A 1 184 ? 15.592 -1.356 -6.602 1.00 96.25 184 LEU A N 1
ATOM 1424 C CA . LEU A 1 184 ? 16.937 -0.784 -6.545 1.00 96.25 184 LEU A CA 1
ATOM 1425 C C . LEU A 1 184 ? 17.005 0.620 -7.170 1.00 96.25 184 LEU A C 1
ATOM 1427 O O . LEU A 1 184 ? 17.731 1.471 -6.655 1.00 96.25 184 LEU A O 1
ATOM 1431 N N . VAL A 1 185 ? 16.216 0.895 -8.215 1.00 95.50 185 VAL A N 1
ATOM 1432 C CA . VAL A 1 185 ? 16.112 2.232 -8.835 1.00 95.50 185 VAL A CA 1
ATOM 1433 C C . VAL A 1 185 ? 15.745 3.321 -7.807 1.00 95.50 185 VAL A C 1
ATOM 1435 O O . VAL A 1 185 ? 16.593 4.176 -7.538 1.00 95.50 185 VAL A O 1
ATOM 1438 N N . PRO A 1 186 ? 14.569 3.298 -7.142 1.00 93.69 186 PRO A N 1
ATOM 1439 C CA . PRO A 1 186 ? 14.191 4.316 -6.165 1.00 93.69 186 PRO A CA 1
ATOM 1440 C C . PRO A 1 186 ? 15.079 4.297 -4.915 1.00 93.69 186 PRO A C 1
ATOM 1442 O O . PRO A 1 186 ? 15.204 5.321 -4.243 1.00 93.69 186 PRO A O 1
ATOM 1445 N N . SER A 1 187 ? 15.738 3.173 -4.605 1.00 96.44 187 SER A N 1
ATOM 1446 C CA . SER A 1 187 ? 16.748 3.119 -3.543 1.00 96.44 187 SER A CA 1
ATOM 1447 C C . SER A 1 187 ? 17.961 3.999 -3.869 1.00 96.44 187 SER A C 1
ATOM 1449 O O . SER A 1 187 ? 18.385 4.812 -3.041 1.00 96.44 187 SER A O 1
ATOM 1451 N N . LEU A 1 188 ? 18.479 3.907 -5.097 1.00 97.44 188 LEU A N 1
ATOM 1452 C CA . LEU A 1 188 ? 19.571 4.751 -5.588 1.00 97.44 188 LEU A CA 1
ATOM 1453 C C . LEU A 1 188 ? 19.142 6.218 -5.727 1.00 97.44 188 LEU A C 1
ATOM 1455 O O . LEU A 1 188 ? 19.907 7.114 -5.364 1.00 97.44 188 LEU A O 1
ATOM 1459 N N . GLU A 1 189 ? 17.912 6.482 -6.177 1.00 95.19 189 GLU A N 1
ATOM 1460 C CA . GLU A 1 189 ? 17.355 7.840 -6.212 1.00 95.19 189 GLU A CA 1
ATOM 1461 C C . GLU A 1 189 ? 17.242 8.451 -4.814 1.00 95.19 189 GLU A C 1
ATOM 1463 O O . GLU A 1 189 ? 17.589 9.616 -4.616 1.00 95.19 189 GLU A O 1
ATOM 1468 N N . HIS A 1 190 ? 16.782 7.679 -3.826 1.00 93.94 190 HIS A N 1
ATOM 1469 C CA . HIS A 1 190 ? 16.716 8.122 -2.437 1.00 93.94 190 HIS A CA 1
ATOM 1470 C C . HIS A 1 190 ? 18.109 8.443 -1.896 1.00 93.94 190 HIS A C 1
ATOM 1472 O O . HIS A 1 190 ? 18.308 9.514 -1.324 1.00 93.94 190 HIS A O 1
ATOM 1478 N N . LEU A 1 191 ? 19.092 7.569 -2.137 1.00 95.31 191 LEU A N 1
ATOM 1479 C CA . LEU A 1 191 ? 20.484 7.813 -1.760 1.00 95.31 191 LEU A CA 1
ATOM 1480 C C . LEU A 1 191 ? 21.020 9.094 -2.415 1.00 95.31 191 LEU A C 1
ATOM 1482 O O . LEU A 1 191 ? 21.672 9.900 -1.752 1.00 95.31 191 LEU A O 1
ATOM 1486 N N . SER A 1 192 ? 20.710 9.312 -3.694 1.00 96.38 192 SER A N 1
ATOM 1487 C CA . SER A 1 192 ? 21.081 10.533 -4.406 1.00 96.38 192 SER A CA 1
ATOM 1488 C C . SER A 1 192 ? 20.466 11.781 -3.775 1.00 96.38 192 SER A C 1
ATOM 1490 O O . SER A 1 192 ? 21.202 12.709 -3.447 1.00 96.38 192 SER A O 1
ATOM 1492 N N . LYS A 1 193 ? 19.149 11.784 -3.538 1.00 92.19 193 LYS A N 1
ATOM 1493 C CA . LYS A 1 193 ? 18.415 12.928 -2.971 1.00 92.19 193 LYS A CA 1
ATOM 1494 C C . LYS A 1 193 ? 18.860 13.259 -1.546 1.00 92.19 193 LYS A C 1
ATOM 1496 O O . LYS A 1 193 ? 19.012 14.430 -1.218 1.00 92.19 193 LYS A O 1
ATOM 1501 N N . VAL A 1 194 ? 19.074 12.249 -0.700 1.00 92.81 194 VAL A N 1
ATOM 1502 C CA . VAL A 1 194 ? 19.422 12.447 0.719 1.00 92.81 194 VAL A CA 1
ATOM 1503 C C . VAL A 1 194 ? 20.870 12.898 0.898 1.00 92.81 194 VAL A C 1
ATOM 1505 O O . VAL A 1 194 ? 21.141 13.748 1.743 1.00 92.81 194 VAL A O 1
ATOM 1508 N N . PHE A 1 195 ? 21.801 12.354 0.111 1.00 94.94 195 PHE A N 1
ATOM 1509 C CA . PHE A 1 195 ? 23.238 12.611 0.271 1.00 94.94 195 PHE A CA 1
ATOM 1510 C C . PHE A 1 195 ? 23.837 13.501 -0.825 1.00 94.94 195 PHE A C 1
ATOM 1512 O O . PHE A 1 195 ? 25.056 13.647 -0.882 1.00 94.94 195 PHE A O 1
ATOM 1519 N N . ASN A 1 196 ? 23.006 14.076 -1.699 1.00 95.69 196 ASN A N 1
ATOM 1520 C CA . ASN A 1 196 ? 23.426 14.824 -2.887 1.00 95.69 196 ASN A CA 1
ATOM 1521 C C . ASN A 1 196 ? 24.462 14.052 -3.734 1.00 95.69 196 ASN A C 1
ATOM 1523 O O . ASN A 1 196 ? 25.520 14.566 -4.097 1.00 95.69 196 ASN A O 1
ATOM 1527 N N . ASN A 1 197 ? 24.187 12.769 -3.986 1.00 97.62 197 ASN A N 1
ATOM 1528 C CA . ASN A 1 197 ? 25.115 11.865 -4.665 1.00 97.62 197 ASN A CA 1
ATOM 1529 C C . ASN A 1 197 ? 24.770 11.740 -6.157 1.00 97.62 197 ASN A C 1
ATOM 1531 O O . ASN A 1 197 ? 23.902 10.956 -6.547 1.00 97.62 197 ASN A O 1
ATOM 1535 N N . GLU A 1 198 ? 25.483 12.486 -7.000 1.00 97.62 198 GLU A N 1
ATOM 1536 C CA . GLU A 1 198 ? 25.287 12.489 -8.459 1.00 97.62 198 GLU A CA 1
ATOM 1537 C C . GLU A 1 198 ? 25.576 11.127 -9.109 1.00 97.62 198 GLU A C 1
ATOM 1539 O O . GLU A 1 198 ? 24.910 10.740 -10.069 1.00 97.62 198 GLU A O 1
ATOM 1544 N N . LYS A 1 199 ? 26.525 10.348 -8.566 1.00 98.19 199 LYS A N 1
ATOM 1545 C CA . LYS A 1 199 ? 26.819 9.000 -9.082 1.00 98.19 199 LYS A CA 1
ATOM 1546 C C . LYS A 1 199 ? 25.645 8.056 -8.853 1.00 98.19 199 LYS A C 1
ATOM 1548 O O . LYS A 1 199 ? 25.337 7.255 -9.727 1.00 98.19 199 LYS A O 1
ATOM 1553 N N . ALA A 1 200 ? 24.976 8.167 -7.708 1.00 98.06 200 ALA A N 1
ATOM 1554 C CA . ALA A 1 200 ? 23.781 7.382 -7.422 1.00 98.06 200 ALA A CA 1
ATOM 1555 C C . ALA A 1 200 ? 22.617 7.753 -8.353 1.00 98.06 200 ALA A C 1
ATOM 1557 O O . ALA A 1 200 ? 21.938 6.855 -8.840 1.00 98.06 200 ALA A O 1
ATOM 1558 N N . ALA A 1 201 ? 22.446 9.042 -8.681 1.00 97.06 201 ALA A N 1
ATOM 1559 C CA . ALA A 1 201 ? 21.472 9.471 -9.690 1.00 97.06 201 ALA A CA 1
ATOM 1560 C C . ALA A 1 201 ? 21.783 8.879 -11.071 1.00 97.06 201 ALA A C 1
ATOM 1562 O O . ALA A 1 201 ? 20.880 8.393 -11.750 1.00 97.06 201 ALA A O 1
ATOM 1563 N N . LEU A 1 202 ? 23.057 8.889 -11.480 1.00 98.25 202 LEU A N 1
ATOM 1564 C CA . LEU A 1 202 ? 23.462 8.291 -12.750 1.00 98.25 202 LEU A CA 1
ATOM 1565 C C . LEU A 1 202 ? 23.170 6.786 -12.776 1.00 98.25 202 LEU A C 1
ATOM 1567 O O . LEU A 1 202 ? 22.578 6.314 -13.742 1.00 98.25 202 LEU A O 1
ATOM 1571 N N . LEU A 1 203 ? 23.531 6.060 -11.711 1.00 98.50 203 LEU A N 1
ATOM 1572 C CA . LEU A 1 203 ? 23.265 4.625 -11.590 1.00 98.50 203 LEU A CA 1
ATOM 1573 C C . LEU A 1 203 ? 21.766 4.318 -11.645 1.00 98.50 203 LEU A C 1
ATOM 1575 O O . LEU A 1 203 ? 21.376 3.428 -12.396 1.00 98.50 203 LEU A O 1
ATOM 1579 N N . ALA 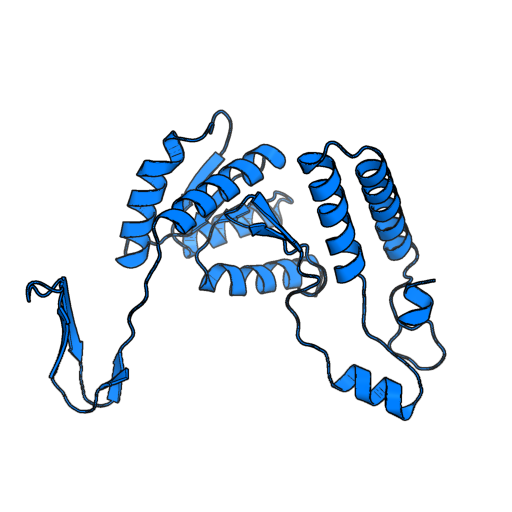A 1 204 ? 20.937 5.072 -10.913 1.00 97.38 204 ALA A N 1
ATOM 1580 C CA . ALA A 1 204 ? 19.482 4.927 -10.940 1.00 97.38 204 ALA A CA 1
ATOM 1581 C C . ALA A 1 204 ? 18.938 5.083 -12.364 1.00 97.38 204 ALA A C 1
ATOM 1583 O O . ALA A 1 204 ? 18.244 4.201 -12.858 1.00 97.38 204 ALA A O 1
ATOM 1584 N N . LYS A 1 205 ? 19.341 6.155 -13.059 1.00 97.31 205 LYS A N 1
ATOM 1585 C CA . LYS A 1 205 ? 18.910 6.435 -14.433 1.00 97.31 205 LYS A CA 1
ATOM 1586 C C . LYS A 1 205 ? 19.319 5.333 -15.409 1.00 97.31 205 LYS A C 1
ATOM 1588 O O . LYS A 1 205 ? 18.525 4.930 -16.252 1.00 97.31 205 LYS A O 1
ATOM 1593 N N . THR A 1 206 ? 20.560 4.856 -15.335 1.00 98.31 206 THR A N 1
ATOM 1594 C CA . THR A 1 206 ? 21.024 3.785 -16.230 1.00 98.31 206 THR A CA 1
ATOM 1595 C C . THR A 1 206 ? 20.383 2.440 -15.911 1.00 98.31 206 THR A C 1
ATOM 1597 O O . THR A 1 206 ? 20.167 1.650 -16.825 1.00 98.31 206 THR A O 1
ATOM 1600 N N . LEU A 1 207 ? 20.065 2.180 -14.638 1.00 97.75 207 LEU A N 1
ATOM 1601 C CA . LEU A 1 207 ? 19.363 0.970 -14.225 1.00 97.75 207 LEU A CA 1
ATOM 1602 C C . LEU A 1 207 ? 17.906 0.990 -14.697 1.00 97.75 207 LEU A C 1
ATOM 1604 O O . LEU A 1 207 ? 17.444 -0.013 -15.220 1.00 97.75 207 LEU A O 1
ATOM 1608 N N . ASP A 1 208 ? 17.219 2.127 -14.591 1.00 95.75 208 ASP A N 1
ATOM 1609 C CA . ASP A 1 208 ? 15.853 2.305 -15.099 1.00 95.75 208 ASP A CA 1
ATOM 1610 C C . ASP A 1 208 ? 15.774 2.013 -16.610 1.00 95.75 208 ASP A C 1
ATOM 1612 O O . ASP A 1 208 ? 14.992 1.179 -17.060 1.00 95.75 208 ASP A O 1
ATOM 1616 N N . GLN A 1 209 ? 16.718 2.563 -17.384 1.00 97.06 209 GLN A N 1
ATOM 1617 C CA . GLN A 1 209 ? 16.868 2.253 -18.814 1.00 97.06 209 GLN A CA 1
ATOM 1618 C C . GLN A 1 209 ? 17.191 0.775 -19.088 1.00 97.06 209 GLN A C 1
ATOM 1620 O O . GLN A 1 209 ? 16.812 0.232 -20.128 1.00 97.06 209 GLN A O 1
ATOM 1625 N N . ALA A 1 210 ? 17.943 0.119 -18.201 1.00 96.88 210 ALA A N 1
ATOM 1626 C CA . ALA A 1 210 ? 18.243 -1.302 -18.329 1.00 96.88 210 ALA A CA 1
ATOM 1627 C C . ALA A 1 210 ? 17.002 -2.162 -18.050 1.00 96.88 210 ALA A C 1
ATOM 1629 O O . ALA A 1 210 ? 16.786 -3.137 -18.765 1.00 96.88 210 ALA A O 1
ATOM 1630 N N . VAL A 1 211 ? 16.170 -1.782 -17.074 1.00 94.38 211 VAL A N 1
ATOM 1631 C CA . VAL A 1 211 ? 14.892 -2.443 -16.768 1.00 94.38 211 VAL A CA 1
ATOM 1632 C C . VAL A 1 211 ? 13.918 -2.318 -17.941 1.00 94.38 211 VAL A C 1
ATOM 1634 O O . VAL A 1 211 ? 13.322 -3.319 -18.333 1.00 94.38 211 VAL A O 1
ATOM 1637 N N . GLU A 1 212 ? 13.805 -1.140 -18.558 1.00 93.44 212 GLU A N 1
ATOM 1638 C CA . GLU A 1 212 ? 12.987 -0.937 -19.764 1.00 93.44 212 GLU A CA 1
ATOM 1639 C C . GLU A 1 212 ? 13.439 -1.869 -20.898 1.00 93.44 212 GLU A C 1
ATOM 1641 O O . GLU A 1 212 ? 12.665 -2.692 -21.388 1.00 93.44 212 GLU A O 1
ATOM 1646 N N . LYS A 1 213 ? 14.737 -1.860 -21.230 1.00 95.50 213 LYS A N 1
ATOM 1647 C CA . LYS A 1 213 ? 15.292 -2.761 -22.253 1.00 95.50 213 LYS A CA 1
ATOM 1648 C C . LYS A 1 213 ? 15.119 -4.236 -21.901 1.00 95.50 213 LYS A C 1
ATOM 1650 O O . LYS A 1 213 ? 14.915 -5.051 -22.798 1.00 95.50 213 LYS A O 1
ATOM 1655 N N . PHE A 1 214 ? 15.244 -4.603 -20.631 1.00 93.00 214 PHE A N 1
ATOM 1656 C CA . PHE A 1 214 ? 15.041 -5.971 -20.161 1.00 93.00 214 PHE A CA 1
ATOM 1657 C C . PHE A 1 214 ? 13.614 -6.455 -20.454 1.00 93.00 214 PHE A C 1
ATOM 1659 O O . PHE A 1 214 ? 13.433 -7.581 -20.929 1.00 93.00 214 PHE A O 1
ATOM 1666 N N . LEU A 1 215 ? 12.622 -5.590 -20.218 1.00 90.19 215 LEU A N 1
ATOM 1667 C CA . LEU A 1 215 ? 11.214 -5.856 -20.503 1.00 90.19 215 LEU A CA 1
ATOM 1668 C C . LEU A 1 215 ? 10.940 -5.915 -22.009 1.00 90.19 215 LEU A C 1
ATOM 1670 O O . LEU A 1 215 ? 10.371 -6.907 -22.463 1.00 90.19 215 LEU A O 1
ATOM 1674 N N . ASP A 1 216 ? 11.416 -4.932 -22.776 1.00 93.31 216 ASP A N 1
ATOM 1675 C CA . ASP A 1 216 ? 11.235 -4.861 -24.235 1.00 93.31 216 ASP A CA 1
ATOM 1676 C C . ASP A 1 216 ? 11.812 -6.078 -24.968 1.00 93.31 216 ASP A C 1
ATOM 1678 O O . ASP A 1 216 ? 11.297 -6.505 -25.999 1.00 93.31 216 ASP A O 1
ATOM 1682 N N . ASN A 1 217 ? 12.901 -6.645 -24.441 1.00 94.56 217 ASN A N 1
ATOM 1683 C CA . ASN A 1 217 ? 13.570 -7.810 -25.019 1.00 94.56 217 ASN A CA 1
ATOM 1684 C C . ASN A 1 217 ? 13.131 -9.143 -24.388 1.00 94.56 217 ASN A C 1
ATOM 1686 O O . ASN A 1 217 ? 13.794 -10.163 -24.607 1.00 94.56 217 ASN A O 1
ATOM 1690 N N . GLU A 1 218 ? 12.062 -9.129 -23.585 1.00 91.50 218 GLU A N 1
ATOM 1691 C CA . GLU A 1 218 ? 11.447 -10.295 -22.942 1.00 91.50 218 GLU A CA 1
ATOM 1692 C C . GLU A 1 218 ? 12.451 -11.199 -22.199 1.00 91.50 218 GLU A C 1
ATOM 1694 O O . GLU A 1 218 ? 12.346 -12.425 -22.209 1.00 91.50 218 GLU A O 1
ATOM 1699 N N . LYS A 1 219 ? 13.438 -10.612 -21.511 1.00 94.12 219 LYS A N 1
ATOM 1700 C CA . LYS A 1 219 ? 14.520 -11.359 -20.833 1.00 94.12 219 LYS A CA 1
ATOM 1701 C C . LYS A 1 219 ? 14.131 -11.945 -19.469 1.00 94.12 219 LYS A C 1
ATOM 1703 O O . LYS A 1 219 ? 14.994 -12.330 -18.682 1.00 94.12 219 LYS A O 1
ATOM 1708 N N . ASN A 1 220 ? 12.830 -12.059 -19.201 1.00 92.12 220 ASN A N 1
ATOM 1709 C CA . ASN A 1 220 ? 12.313 -12.666 -17.977 1.00 92.12 220 ASN A CA 1
ATOM 1710 C C . ASN A 1 220 ? 12.668 -14.167 -17.911 1.00 92.12 220 ASN A C 1
ATOM 1712 O O . ASN A 1 220 ? 12.683 -14.842 -18.944 1.00 92.12 220 ASN A O 1
ATOM 1716 N N . PRO A 1 221 ? 12.880 -14.730 -16.708 1.00 95.00 221 PRO A N 1
ATOM 1717 C CA . PRO A 1 221 ? 13.113 -16.161 -16.533 1.00 95.00 221 PRO A CA 1
ATOM 1718 C C . PRO A 1 221 ? 11.980 -17.009 -17.116 1.00 95.00 221 PRO A C 1
ATOM 1720 O O . PRO A 1 221 ? 10.815 -16.888 -16.723 1.00 95.00 221 PRO A O 1
ATOM 1723 N N . SER A 1 222 ? 12.326 -17.930 -18.011 1.00 95.38 222 SER A N 1
ATOM 1724 C CA . SER A 1 222 ? 11.399 -18.947 -18.487 1.00 95.38 222 SER A CA 1
ATOM 1725 C C . SER A 1 222 ? 11.070 -19.946 -17.379 1.00 95.38 222 SER A C 1
ATOM 1727 O O . SER A 1 222 ? 11.827 -20.175 -16.432 1.00 95.38 222 SER A O 1
ATOM 1729 N N . ARG A 1 223 ? 9.918 -20.603 -17.510 1.00 95.00 223 ARG A N 1
ATOM 1730 C CA . ARG A 1 223 ? 9.511 -21.707 -16.633 1.00 95.00 223 ARG A CA 1
ATOM 1731 C C . ARG A 1 223 ? 10.097 -23.057 -17.054 1.00 95.00 223 ARG A C 1
ATOM 1733 O O . ARG A 1 223 ? 10.000 -24.003 -16.270 1.00 95.00 223 ARG A O 1
ATOM 1740 N N . LYS A 1 224 ? 10.644 -23.160 -18.268 1.00 96.12 224 LYS A N 1
ATOM 1741 C CA . LYS A 1 224 ? 11.121 -24.408 -18.878 1.00 96.12 224 LYS A CA 1
ATOM 1742 C C . LYS A 1 224 ? 12.625 -24.577 -18.682 1.00 96.12 224 LYS A C 1
ATOM 1744 O O . LYS A 1 224 ? 13.382 -23.643 -18.919 1.00 96.12 224 LYS A O 1
ATOM 1749 N N . VAL A 1 225 ? 13.037 -25.786 -18.304 1.00 95.81 225 VAL A N 1
ATOM 1750 C CA . VAL A 1 225 ? 14.452 -26.155 -18.176 1.00 95.81 225 VAL A CA 1
ATOM 1751 C C . VAL A 1 225 ? 15.203 -25.965 -19.501 1.00 95.81 225 VAL A C 1
ATOM 1753 O O . VAL A 1 225 ? 14.655 -26.247 -20.567 1.00 95.81 225 VAL A O 1
ATOM 1756 N N . ASN A 1 226 ? 16.459 -25.515 -19.421 1.00 94.19 226 ASN A N 1
ATOM 1757 C CA . ASN A 1 226 ? 17.356 -25.192 -20.547 1.00 94.19 226 ASN A CA 1
ATOM 1758 C C . ASN A 1 226 ? 16.981 -23.948 -21.375 1.00 94.19 226 ASN A C 1
ATOM 1760 O O . ASN A 1 226 ? 17.643 -23.660 -22.371 1.00 94.19 226 ASN A O 1
ATOM 1764 N N . GLU A 1 227 ? 15.962 -23.193 -20.967 1.00 96.81 227 GLU A N 1
ATOM 1765 C CA . GLU A 1 227 ? 15.753 -21.815 -21.422 1.00 96.81 227 GLU A CA 1
ATOM 1766 C C . GLU A 1 227 ? 16.388 -20.829 -20.421 1.00 96.81 227 GLU A C 1
ATOM 1768 O O . GLU A 1 227 ? 16.920 -21.240 -19.387 1.00 96.81 227 GLU A O 1
ATOM 1773 N N . ILE A 1 228 ? 16.356 -19.525 -20.720 1.00 96.94 228 ILE A N 1
ATOM 1774 C CA . ILE A 1 228 ? 16.860 -18.495 -19.801 1.00 96.94 228 ILE A CA 1
ATOM 1775 C C . ILE A 1 228 ? 16.175 -18.630 -18.434 1.00 96.94 228 ILE A C 1
ATOM 1777 O O . ILE A 1 228 ? 14.955 -18.760 -18.348 1.00 96.94 228 ILE A O 1
ATOM 1781 N N . ASP A 1 229 ? 16.956 -18.620 -17.362 1.00 97.56 229 ASP A N 1
ATOM 1782 C CA . ASP A 1 229 ? 16.457 -18.680 -15.990 1.00 97.56 229 ASP A CA 1
ATOM 1783 C C . ASP A 1 229 ? 16.882 -17.426 -15.210 1.00 97.56 229 ASP A C 1
ATOM 1785 O O . ASP A 1 229 ? 17.435 -16.490 -15.787 1.00 97.56 229 ASP A O 1
ATOM 1789 N N . ASN A 1 230 ? 16.626 -17.384 -13.902 1.00 97.88 230 ASN A N 1
ATOM 1790 C CA . ASN A 1 230 ? 16.961 -16.247 -13.042 1.00 97.88 230 ASN A CA 1
ATOM 1791 C C . ASN A 1 230 ? 18.413 -15.765 -13.211 1.00 97.88 230 ASN A C 1
ATOM 1793 O O . ASN A 1 230 ? 18.649 -14.564 -13.315 1.00 97.88 230 ASN A O 1
ATOM 1797 N N . ARG A 1 231 ? 19.380 -16.679 -13.341 1.00 97.69 231 ARG A N 1
ATOM 1798 C CA . ARG A 1 231 ? 20.799 -16.318 -13.492 1.00 97.69 231 ARG A CA 1
ATOM 1799 C C . ARG A 1 231 ? 21.068 -15.671 -14.843 1.00 97.69 231 ARG A C 1
ATOM 1801 O O . ARG A 1 231 ? 21.830 -14.718 -14.922 1.00 97.69 231 ARG A O 1
ATOM 1808 N N . GLY A 1 232 ? 20.422 -16.179 -15.891 1.00 97.12 232 GLY A N 1
ATOM 1809 C CA . GLY A 1 232 ? 20.494 -15.582 -17.221 1.00 97.12 232 GLY A CA 1
ATOM 1810 C C . GLY A 1 232 ? 19.816 -14.215 -17.294 1.00 97.12 232 GLY A C 1
ATOM 1811 O O . GLY A 1 232 ? 20.263 -13.377 -18.058 1.00 97.12 232 GLY A O 1
ATOM 1812 N N . SER A 1 233 ? 18.783 -13.970 -16.482 1.00 95.56 233 SER A N 1
ATOM 1813 C CA . SER A 1 233 ? 18.133 -12.654 -16.394 1.00 95.56 233 SER A CA 1
ATOM 1814 C C . SER A 1 233 ? 18.980 -11.593 -15.676 1.00 95.56 233 SER A C 1
ATOM 1816 O O . SER A 1 233 ? 18.760 -10.405 -15.879 1.00 95.56 233 SER A O 1
ATOM 1818 N N . HIS A 1 234 ? 19.933 -12.012 -14.831 1.00 97.38 234 HIS A N 1
ATOM 1819 C CA . HIS A 1 234 ? 20.863 -11.117 -14.126 1.00 97.38 234 HIS A CA 1
ATOM 1820 C C . HIS A 1 234 ? 22.084 -10.722 -14.973 1.00 97.38 234 HIS A C 1
ATOM 1822 O O . HIS A 1 234 ? 22.701 -9.700 -14.679 1.00 97.38 234 HIS A O 1
ATOM 1828 N N . PHE A 1 235 ? 22.460 -11.548 -15.956 1.00 95.62 235 PHE A N 1
ATOM 1829 C CA . PHE A 1 235 ? 23.593 -11.324 -16.862 1.00 95.62 235 PHE A CA 1
ATOM 1830 C C . PHE A 1 235 ? 23.227 -10.358 -17.995 1.00 95.62 235 PHE A C 1
ATOM 1832 O O . PHE A 1 235 ? 24.001 -9.396 -18.200 1.00 95.62 235 PHE A O 1
#

Sequence (235 aa):
FIAPANGSIRMVNSTGETLMEQKVDEGDIFRACQAKDVPIKDWIKLAVNRAKDSGEPAVFWLDENRAHDAEIIKKVNKYLPEFDTAGLDIRILDPVAAMKFSVERVRRGENTISVTGNVLRDYLTDLFPILELGTSAKMLSIVPLIKGGGLFETGAGGSAPKHVQQFLREGHLRWDSLGEFCALVPSLEHLSKVFNNEKAALLAKTLDQAVEKFLDNEKNPSRKVNEIDNRGSHF

Radius of gyration: 22.76 Å; Cα contacts (8 Å, |Δi|>4): 307; chains: 1; bounding box: 50×56×62 Å

Nearest PDB structures (foldseek):
  1itw-assembly4_D  TM=9.866E-01  e=2.770E-28  Azotobacter vinelandii
  3mbc-assembly2_B  TM=9.910E-01  e=1.138E-26  Corynebacterium glutamicum ATCC 13032
  5kvu-assembly1_A  TM=9.321E-01  e=6.056E-26  Mycobacterium tuberculosis H37Rv
  5kvu-assembly2_B  TM=9.243E-01  e=7.758E-26  Mycobacterium tuberculosis H37Rv
  5kvu-assembly3_C  TM=9.303E-01  e=1.197E-25  Mycobacterium tuberculosis H37Rv

pLDDT: mean 95.18, std 4.94, range [72.62, 98.81]

Secondary structure (DSSP, 8-state):
-B-SSSEEEEEE-TTS-EEEEEEE-TT-B-------HHHHHHHHHHHHHHHHHH---EEEE--TTSHHHHHHHHHHHHHGGGS--TT--EEEE-HHHHHHHHHHHHTTT---EEE--HHHHHHHHHHHHHHHHS-SSS--EEEE-TTS-EEEES-SS---HHHHHHHHHHS------HHHHHHHHHHHHHHHHHHT-HHHHHHHHHHHHHHHHHHHTT-SPPSSTTS--HHHHH-

Foldseek 3Di:
DFAQAWDKDFDADPVRDTPDMDTDGGRDDDDDDDDDLLVLLVLLVVQQVVCVVPVAAEEEAADCVDPVSVVSVVSNVVRNVVDPCPSHHYYYDHNVVVVVVQVVQVVVVGHYHYRYDDVVVVVVLAPPCCVPVVGSQQDWDWDQDSVRDIDTDLGDDDPPVVQVVCCVPQVAGQDWSLSVLVSQLVNLVSVCVVVVDVVSPVVSVVSVVVSVVLVVVVQHADPDHPPRGPVSSVD

Solvent-accessible surface area (backbone atoms only — not comparable to full-atom values): 13502 Å² total; per-residue (Å²): 88,66,33,90,47,68,51,69,54,70,47,60,51,98,87,69,51,73,78,45,77,43,79,42,45,59,69,38,80,50,85,88,86,88,82,62,67,69,63,52,54,52,52,51,52,50,49,51,51,52,24,67,77,68,72,38,38,31,37,34,46,41,38,71,89,39,72,70,35,36,58,48,49,54,49,48,69,64,50,54,78,80,49,93,55,85,94,60,55,72,48,78,30,34,58,68,59,39,49,51,55,43,54,58,32,47,76,73,77,38,76,62,45,81,44,61,52,77,69,55,45,60,52,48,58,39,53,52,34,32,73,76,68,74,39,42,53,78,41,83,42,76,44,78,38,95,88,74,50,80,45,61,41,40,46,82,69,79,90,54,70,73,38,56,56,36,29,76,74,67,73,35,39,48,54,73,59,63,15,49,58,58,23,47,28,60,50,27,40,48,51,13,70,76,66,73,31,66,68,34,40,51,51,19,55,55,47,50,54,48,53,52,51,38,59,79,66,64,48,64,34,36,90,51,77,94,51,54,21,34,71,60,52,73,107

Mean predicted aligned error: 4.65 Å